Protein AF-A0A6V7Y2R8-F1 (afdb_monomer)

Nearest PDB structures (foldseek):
  1vok-assembly5_A  TM=9.126E-01  e=1.459E-14  Arabidopsis thaliana
  3o7x-assembly2_C  TM=6.151E-01  e=4.916E-03  Homo sapiens
  3c6k-assembly1_B  TM=2.802E-01  e=6.159E-02  Homo sapiens
  6sb2-assembly1_D  TM=3.868E-01  e=1.827E+00  Homo sapiens
  7t3b-assembly1_E  TM=3.519E-01  e=1.371E+00  Homo sapiens

Secondary structure (DSSP, 8-state):
----HHHHHHHHH-HHHHHHHHHHHHHH-EEEESSSSSGGG-PEE---EEEEEETTTSBSSSSTT--BHHHHHHHHH----S-TTSEEEEEE-STT-EEEEEGGGEEEE-PPEEEEEEEEEESSSTT----HHHHHHHHHH-TTEEEETTTEEEEEEEEE-STT-EEEEEE-TTSEEEEEEES-GGGHHHHHHHHHHHHHHHHHHH--------EEEEEEEEEEEEE-SS-B-HHHHHHHHHHTT--EEEETTTEEEEEEEEEETTTTEEEEEEEETTSEEEEEEE-SHHHHHHHHTSHHHHHHTT-B--

Structure (mmCIF, N/CA/C/O backbone):
data_AF-A0A6V7Y2R8-F1
#
_entry.id   AF-A0A6V7Y2R8-F1
#
loop_
_atom_site.group_PDB
_atom_site.id
_atom_site.type_symbol
_atom_site.label_atom_id
_atom_site.label_alt_id
_atom_site.label_comp_id
_atom_site.label_asym_id
_atom_site.label_entity_id
_atom_site.label_seq_id
_atom_site.pdbx_PDB_ins_code
_atom_site.Cartn_x
_atom_site.Cartn_y
_atom_site.Cartn_z
_atom_site.occupancy
_atom_site.B_iso_or_equiv
_atom_site.auth_seq_id
_atom_site.auth_comp_id
_atom_site.auth_asym_id
_atom_site.auth_atom_id
_atom_site.pdbx_PDB_model_num
ATOM 1 N N . GLN A 1 1 ? -0.125 -13.438 12.764 1.00 41.59 1 GLN A N 1
ATOM 2 C CA . GLN A 1 1 ? -1.069 -14.550 12.531 1.00 41.59 1 GLN A CA 1
ATOM 3 C C . GLN A 1 1 ? -0.469 -15.947 12.731 1.00 41.59 1 GLN A C 1
ATOM 5 O O . GLN A 1 1 ? -1.251 -16.868 12.658 1.00 41.59 1 GLN A O 1
ATOM 10 N N . ASN A 1 2 ? 0.810 -16.137 13.099 1.00 50.00 2 ASN A N 1
ATOM 11 C CA . ASN A 1 2 ? 1.344 -17.450 13.515 1.00 50.00 2 ASN A CA 1
ATOM 12 C C . ASN A 1 2 ? 2.331 -17.264 14.682 1.00 50.00 2 ASN A C 1
ATOM 14 O O . ASN A 1 2 ? 3.534 -17.282 14.467 1.00 50.00 2 ASN A O 1
ATOM 18 N N . CYS A 1 3 ? 1.836 -16.968 15.883 1.00 65.88 3 CYS A N 1
ATOM 19 C CA . CYS A 1 3 ? 2.675 -16.895 17.080 1.00 65.88 3 CYS A CA 1
ATOM 20 C C . CYS A 1 3 ? 1.935 -17.615 18.207 1.00 65.88 3 CYS A C 1
ATOM 22 O O . CYS A 1 3 ? 0.800 -17.260 18.528 1.00 65.88 3 CYS A O 1
ATOM 24 N N . SER A 1 4 ? 2.534 -18.677 18.736 1.00 82.69 4 SER A N 1
ATOM 25 C CA . SER A 1 4 ? 1.998 -19.437 19.860 1.00 82.69 4 SER A CA 1
ATOM 26 C C . SER A 1 4 ? 2.052 -18.612 21.149 1.00 82.69 4 SER A C 1
ATOM 28 O O . SER A 1 4 ? 2.834 -17.670 21.279 1.00 82.69 4 SER A O 1
ATOM 30 N N . PHE A 1 5 ? 1.258 -18.992 22.151 1.00 77.19 5 PHE A N 1
ATOM 31 C CA . PHE A 1 5 ? 1.279 -18.320 23.454 1.00 77.19 5 PHE A CA 1
ATOM 32 C C . PHE A 1 5 ? 2.671 -18.358 24.114 1.00 77.19 5 PHE A C 1
ATOM 34 O O . PHE A 1 5 ? 3.090 -17.388 24.740 1.00 77.19 5 PHE A O 1
ATOM 41 N N . LYS A 1 6 ? 3.419 -19.455 23.920 1.00 79.69 6 LYS A N 1
ATOM 42 C CA . LYS A 1 6 ? 4.801 -19.593 24.405 1.00 79.69 6 LYS A CA 1
ATOM 43 C C . LYS A 1 6 ? 5.748 -18.615 23.710 1.00 79.69 6 LYS A C 1
ATOM 45 O O . LYS A 1 6 ? 6.531 -17.955 24.382 1.00 79.69 6 LYS A O 1
ATOM 50 N N . GLU A 1 7 ? 5.657 -18.490 22.389 1.00 83.06 7 GLU A N 1
ATOM 51 C CA . GLU A 1 7 ? 6.476 -17.540 21.624 1.00 83.06 7 GLU A CA 1
ATOM 52 C C . GLU A 1 7 ? 6.152 -16.091 21.997 1.00 83.06 7 GLU A C 1
ATOM 54 O O . GLU A 1 7 ? 7.069 -15.298 22.189 1.00 83.06 7 GLU A O 1
ATOM 59 N N . LEU A 1 8 ? 4.868 -15.758 22.184 1.00 80.75 8 LEU A N 1
ATOM 60 C CA . LEU A 1 8 ? 4.461 -14.445 22.690 1.00 80.75 8 LEU A CA 1
ATOM 61 C C . LEU A 1 8 ? 5.086 -14.164 24.055 1.00 80.75 8 LEU A C 1
ATOM 63 O O . LEU A 1 8 ? 5.634 -13.087 24.270 1.00 80.75 8 LEU A O 1
ATOM 67 N N . HIS A 1 9 ? 5.049 -15.139 24.963 1.00 77.69 9 HIS A N 1
ATOM 68 C CA . HIS A 1 9 ? 5.648 -14.993 26.282 1.00 77.69 9 HIS A CA 1
ATOM 69 C C . HIS A 1 9 ? 7.156 -14.704 26.182 1.00 77.69 9 HIS A C 1
ATOM 71 O O . HIS A 1 9 ? 7.633 -13.748 26.785 1.00 77.69 9 HIS A O 1
ATOM 77 N N . VAL A 1 10 ? 7.898 -15.456 25.360 1.00 83.00 10 VAL A N 1
ATOM 78 C CA . VAL A 1 10 ? 9.336 -15.219 25.128 1.00 83.00 10 VAL A CA 1
ATOM 79 C C . VAL A 1 10 ? 9.593 -13.824 24.546 1.00 83.00 10 VAL A C 1
ATOM 81 O O . VAL A 1 10 ? 10.473 -13.113 25.031 1.00 83.00 10 VAL A O 1
ATOM 84 N N . LEU A 1 11 ? 8.806 -13.404 23.551 1.00 84.12 11 LEU A N 1
ATOM 85 C CA . LEU A 1 11 ? 8.934 -12.083 22.928 1.00 84.12 11 LEU A CA 1
ATOM 86 C C . LEU A 1 11 ? 8.740 -10.947 23.936 1.00 84.12 11 LEU A C 1
ATOM 88 O O . LEU A 1 11 ? 9.469 -9.960 23.890 1.00 84.12 11 LEU A O 1
ATOM 92 N N . PHE A 1 12 ? 7.782 -11.081 24.853 1.00 85.19 12 PHE A N 1
ATOM 93 C CA . PHE A 1 12 ? 7.479 -10.033 25.825 1.00 85.19 12 PHE A CA 1
ATOM 94 C C . PHE A 1 12 ? 8.452 -9.974 27.005 1.00 85.19 12 PHE A C 1
ATOM 96 O O . PHE A 1 12 ? 8.604 -8.904 27.593 1.00 85.19 12 PHE A O 1
ATOM 103 N N . HIS A 1 13 ? 9.143 -11.072 27.324 1.00 85.00 13 HIS A N 1
ATOM 104 C CA . HIS A 1 13 ? 10.230 -11.072 28.313 1.00 85.00 13 HIS A CA 1
ATOM 105 C C . HIS A 1 13 ? 11.507 -10.395 27.799 1.00 85.00 13 HIS A C 1
ATOM 107 O O . HIS A 1 13 ? 12.302 -9.901 28.595 1.00 85.00 13 HIS A O 1
ATOM 113 N N . ASN A 1 14 ? 11.696 -10.303 26.480 1.00 88.12 14 ASN A N 1
ATOM 114 C CA . ASN A 1 14 ? 12.818 -9.578 25.893 1.00 88.12 14 ASN A CA 1
ATOM 115 C C . ASN A 1 14 ? 12.510 -8.067 25.799 1.00 88.12 14 ASN A C 1
ATOM 117 O O . ASN A 1 14 ? 11.581 -7.639 25.110 1.00 88.12 14 ASN A O 1
ATOM 121 N N . LEU A 1 15 ? 13.309 -7.243 26.488 1.00 85.56 15 LEU A N 1
ATOM 122 C CA . LEU A 1 15 ? 13.133 -5.786 26.535 1.00 85.56 15 LEU A CA 1
ATOM 123 C C . LEU A 1 15 ? 13.225 -5.131 25.149 1.00 85.56 15 LEU A C 1
ATOM 125 O O . LEU A 1 15 ? 12.403 -4.270 24.833 1.00 85.56 15 LEU A O 1
ATOM 129 N N . ASP A 1 16 ? 14.190 -5.536 24.328 1.00 87.56 16 ASP A N 1
ATOM 130 C CA . ASP A 1 16 ? 14.429 -4.934 23.016 1.00 87.56 16 ASP A CA 1
ATOM 131 C C . ASP A 1 16 ? 13.339 -5.319 22.019 1.00 87.56 16 ASP A C 1
ATOM 133 O O . ASP A 1 16 ? 12.805 -4.456 21.323 1.00 87.56 16 ASP A O 1
ATOM 137 N N . ALA A 1 17 ? 12.924 -6.589 22.012 1.00 87.06 17 ALA A N 1
ATOM 138 C CA . ALA A 1 17 ? 11.801 -7.043 21.195 1.00 87.06 17 ALA A CA 1
ATOM 139 C C . ALA A 1 17 ? 10.515 -6.283 21.554 1.00 87.06 17 ALA A C 1
ATOM 141 O O . ALA A 1 17 ? 9.778 -5.827 20.681 1.00 87.06 17 ALA A O 1
ATOM 142 N N . ARG A 1 18 ? 10.266 -6.074 22.849 1.00 87.38 18 ARG A N 1
ATOM 143 C CA . ARG A 1 18 ? 9.119 -5.306 23.338 1.00 87.38 18 ARG A CA 1
ATOM 144 C C . ARG A 1 18 ? 9.173 -3.837 22.919 1.00 87.38 18 ARG A C 1
ATOM 146 O O . ARG A 1 18 ? 8.154 -3.307 22.483 1.00 87.38 18 ARG A O 1
ATOM 153 N N . ARG A 1 19 ? 10.343 -3.194 22.983 1.00 86.31 19 ARG A N 1
ATOM 154 C CA . ARG A 1 19 ? 10.539 -1.824 22.475 1.00 86.31 19 ARG A CA 1
ATOM 155 C C . ARG A 1 19 ? 10.252 -1.732 20.980 1.00 86.31 19 ARG A C 1
ATOM 157 O O . ARG A 1 19 ? 9.492 -0.858 20.576 1.00 86.31 19 ARG A O 1
ATOM 164 N N . GLN A 1 20 ? 10.758 -2.675 20.186 1.00 86.62 20 GLN A N 1
ATOM 165 C CA . GLN A 1 20 ? 10.474 -2.744 18.748 1.00 86.62 20 GLN A CA 1
ATOM 166 C C . GLN A 1 20 ? 8.974 -2.919 18.466 1.00 86.62 20 GLN A C 1
ATOM 168 O O . GLN A 1 20 ? 8.431 -2.276 17.567 1.00 86.62 20 GLN A O 1
ATOM 173 N N . ILE A 1 21 ? 8.277 -3.746 19.254 1.00 86.31 21 ILE A N 1
ATOM 174 C CA . ILE A 1 21 ? 6.819 -3.904 19.157 1.00 86.31 21 ILE A CA 1
ATOM 175 C C . ILE A 1 21 ? 6.115 -2.578 19.468 1.00 86.31 21 ILE A C 1
ATOM 177 O O . ILE A 1 21 ? 5.253 -2.159 18.699 1.00 86.31 21 ILE A O 1
ATOM 181 N N . VAL A 1 22 ? 6.480 -1.897 20.558 1.00 86.69 22 VAL A N 1
ATOM 182 C CA . VAL A 1 22 ? 5.881 -0.607 20.942 1.00 86.69 22 VAL A CA 1
ATOM 183 C C . VAL A 1 22 ? 6.129 0.459 19.872 1.00 86.69 22 VAL A C 1
ATOM 185 O O . VAL A 1 22 ? 5.197 1.170 19.498 1.00 86.69 22 VAL A O 1
ATOM 188 N N . GLU A 1 23 ? 7.343 0.555 19.330 1.00 83.44 23 GLU A N 1
ATOM 189 C CA . GLU A 1 23 ? 7.664 1.474 18.232 1.00 83.44 23 GLU A CA 1
ATOM 190 C C . GLU A 1 23 ? 6.831 1.182 16.984 1.00 83.44 23 GLU A C 1
ATOM 192 O O . GLU A 1 23 ? 6.225 2.094 16.413 1.00 83.44 23 GLU A O 1
ATOM 197 N N . HIS A 1 24 ? 6.726 -0.092 16.599 1.00 80.56 24 HIS A N 1
ATOM 198 C CA . HIS A 1 24 ? 5.900 -0.501 15.471 1.00 80.56 24 HIS A CA 1
ATOM 199 C C . HIS A 1 24 ? 4.428 -0.133 15.689 1.00 80.56 24 HIS A C 1
ATOM 201 O O . HIS A 1 24 ? 3.802 0.450 14.800 1.00 80.56 24 HIS A O 1
ATOM 207 N N . LEU A 1 25 ? 3.886 -0.420 16.878 1.00 80.12 25 LEU A N 1
ATOM 208 C CA . LEU A 1 25 ? 2.514 -0.073 17.238 1.00 80.12 25 LEU A CA 1
ATOM 209 C C . LEU A 1 25 ? 2.294 1.441 17.169 1.00 80.12 25 LEU A C 1
ATOM 211 O O . LEU A 1 25 ? 1.335 1.869 16.542 1.00 80.12 25 LEU A O 1
ATOM 215 N N . ARG A 1 26 ? 3.202 2.261 17.711 1.00 78.06 26 ARG A N 1
ATOM 216 C CA . ARG A 1 26 ? 3.099 3.732 17.663 1.00 78.06 26 ARG A CA 1
ATOM 217 C C . ARG A 1 26 ? 3.128 4.299 16.240 1.00 78.06 26 ARG A C 1
ATOM 219 O O . ARG A 1 26 ? 2.419 5.259 15.951 1.00 78.06 26 ARG A O 1
ATOM 226 N N . GLN A 1 27 ? 3.956 3.745 15.356 1.00 68.56 27 GLN A N 1
ATOM 227 C CA . GLN A 1 27 ? 4.167 4.296 14.009 1.00 68.56 27 GLN A CA 1
ATOM 228 C C . GLN A 1 27 ? 3.155 3.793 12.973 1.00 68.56 27 GLN A C 1
ATOM 230 O O . GLN A 1 27 ? 2.833 4.499 12.004 1.00 68.56 27 GLN A O 1
ATOM 235 N N . SER A 1 28 ? 2.700 2.553 13.156 1.00 64.44 28 SER A N 1
ATOM 236 C CA . SER A 1 28 ? 2.025 1.775 12.115 1.00 64.44 28 SER A CA 1
ATOM 237 C C . SER A 1 28 ? 0.640 1.296 12.516 1.00 64.44 28 SER A C 1
ATOM 239 O O . SER A 1 28 ? -0.054 0.734 11.678 1.00 64.44 28 SER A O 1
ATOM 241 N N . VAL A 1 29 ? 0.212 1.481 13.766 1.00 68.94 29 VAL A N 1
ATOM 242 C CA . VAL A 1 29 ? -1.067 0.954 14.241 1.00 68.94 29 VAL A CA 1
ATOM 243 C C . VAL A 1 29 ? -1.803 2.015 15.051 1.00 68.94 29 VAL A C 1
ATOM 245 O O . VAL A 1 29 ? -1.241 2.702 15.891 1.00 68.94 29 VAL A O 1
ATOM 248 N N . GLN A 1 30 ? -3.100 2.152 14.806 1.00 73.62 30 GLN A N 1
ATOM 249 C CA . GLN A 1 30 ? -3.986 2.837 15.741 1.00 73.62 30 GLN A CA 1
ATOM 250 C C . GLN A 1 30 ? -4.692 1.764 16.563 1.00 73.62 30 GLN A C 1
ATOM 252 O O . GLN A 1 30 ? -5.243 0.822 15.995 1.00 73.62 30 GLN A O 1
ATOM 257 N N . LEU A 1 31 ? -4.644 1.870 17.887 1.00 81.19 31 LEU A N 1
ATOM 258 C CA . LEU A 1 31 ? -5.326 0.952 18.796 1.00 81.19 31 LEU A CA 1
ATOM 259 C C . LEU A 1 31 ? -6.551 1.647 19.380 1.00 81.19 31 LEU A C 1
ATOM 261 O O . LEU A 1 31 ? -6.518 2.847 19.641 1.00 81.19 31 LEU A O 1
ATOM 265 N N . ARG A 1 32 ? -7.627 0.896 19.596 1.00 81.88 32 ARG A N 1
ATOM 266 C CA . ARG A 1 32 ? -8.798 1.360 20.346 1.00 81.88 32 ARG A CA 1
ATOM 267 C C . ARG A 1 32 ? -9.211 0.316 21.366 1.00 81.88 32 ARG A C 1
ATOM 269 O O . ARG A 1 32 ? -8.966 -0.878 21.175 1.00 81.88 32 ARG A O 1
ATOM 276 N N . THR A 1 33 ? -9.877 0.752 22.423 1.00 83.69 33 THR A N 1
ATOM 277 C CA . THR A 1 33 ? -10.580 -0.179 23.304 1.00 83.69 33 THR A CA 1
ATOM 278 C C . THR A 1 33 ? -11.780 -0.785 22.572 1.00 83.69 33 THR A C 1
ATOM 280 O O . THR A 1 33 ? -12.421 -0.139 21.745 1.00 83.69 33 THR A O 1
ATOM 283 N N . SER A 1 34 ? -12.050 -2.065 22.824 1.00 74.94 34 SER A N 1
ATOM 284 C CA . SER A 1 34 ? -13.144 -2.827 22.200 1.00 74.94 34 SER A CA 1
ATOM 285 C C . SER A 1 34 ? -14.254 -3.210 23.183 1.00 74.94 34 SER A C 1
ATOM 287 O O . SER A 1 34 ? -15.309 -3.687 22.772 1.00 74.94 34 SER A O 1
ATOM 289 N N . HIS A 1 35 ? -14.034 -2.980 24.479 1.00 77.88 35 HIS A N 1
ATOM 290 C CA . HIS A 1 35 ? -14.935 -3.389 25.556 1.00 77.88 35 HIS A CA 1
ATOM 291 C C . HIS A 1 35 ? -16.031 -2.356 25.874 1.00 77.88 35 HIS A C 1
ATOM 293 O O . HIS A 1 35 ? -16.931 -2.649 26.660 1.00 77.88 35 HIS A O 1
ATOM 299 N N . LEU A 1 36 ? -15.990 -1.158 25.277 1.00 72.31 36 LEU A N 1
ATOM 300 C CA . LEU A 1 36 ? -16.998 -0.118 25.487 1.00 72.31 36 LEU A CA 1
ATOM 301 C C . LEU A 1 36 ? -18.000 -0.093 24.315 1.00 72.31 36 LEU A C 1
ATOM 303 O O . LEU A 1 36 ? -17.656 -0.199 23.140 1.00 72.31 36 LEU A O 1
ATOM 307 N N . LYS A 1 37 ? -19.290 0.040 24.640 1.00 62.22 37 LYS A N 1
ATOM 308 C CA . LYS A 1 37 ? -20.375 0.329 23.682 1.00 62.22 37 LYS A CA 1
ATOM 309 C C . LYS A 1 37 ? -20.900 1.739 23.983 1.00 62.22 37 LYS A C 1
ATOM 311 O O . LYS A 1 37 ? -21.097 2.014 25.173 1.00 62.22 37 LYS A O 1
ATOM 316 N N . PRO A 1 38 ? -21.189 2.632 23.004 1.00 52.97 38 PRO A N 1
ATOM 317 C CA . PRO A 1 38 ? -21.048 2.576 21.530 1.00 52.97 38 PRO A CA 1
ATOM 318 C C . PRO A 1 38 ? -19.651 3.007 21.025 1.00 52.97 38 PRO A C 1
ATOM 320 O O . PRO A 1 38 ? -18.816 3.408 21.825 1.00 52.97 38 PRO A O 1
ATOM 323 N N . ALA A 1 39 ? -19.411 3.011 19.701 1.00 53.19 39 ALA A N 1
ATOM 324 C CA . ALA A 1 39 ? -18.134 3.418 19.080 1.00 53.19 39 ALA A CA 1
ATOM 325 C C . ALA A 1 39 ? -17.611 4.802 19.528 1.00 53.19 39 ALA A C 1
ATOM 327 O O . ALA A 1 39 ? -16.405 5.013 19.549 1.00 53.19 39 ALA A O 1
ATOM 328 N N . CYS A 1 40 ? -18.497 5.712 19.950 1.00 50.16 40 CYS A N 1
ATOM 329 C CA . CYS A 1 40 ? -18.149 7.022 20.516 1.00 50.16 40 CYS A CA 1
ATOM 330 C C . CYS A 1 40 ? -17.485 6.948 21.905 1.00 50.16 40 CYS A C 1
ATOM 332 O O . CYS A 1 40 ? -16.904 7.928 22.353 1.00 50.16 40 CYS A O 1
ATOM 334 N N . ARG A 1 41 ? -17.596 5.809 22.601 1.00 55.03 41 ARG A N 1
ATOM 335 C CA . ARG A 1 41 ? -16.950 5.537 23.896 1.00 55.03 41 ARG A CA 1
ATOM 336 C C . ARG A 1 41 ? -15.673 4.702 23.751 1.00 55.03 41 ARG A C 1
ATOM 338 O O . ARG A 1 41 ? -14.982 4.504 24.742 1.00 55.03 41 ARG A O 1
ATOM 345 N N . ASN A 1 42 ? -15.347 4.246 22.538 1.00 66.38 42 ASN A N 1
ATOM 346 C CA . ASN A 1 42 ? -14.080 3.585 22.229 1.00 66.38 42 ASN A CA 1
ATOM 347 C C . ASN A 1 42 ? -13.036 4.650 21.902 1.00 66.38 42 ASN A C 1
ATOM 349 O O . ASN A 1 42 ? -12.993 5.173 20.789 1.00 66.38 42 ASN A O 1
ATOM 353 N N . PHE A 1 43 ? -12.208 4.986 22.882 1.00 72.81 43 PHE A N 1
ATOM 354 C CA . PHE A 1 43 ? -11.124 5.944 22.702 1.00 72.81 43 PHE A CA 1
ATOM 355 C C . PHE A 1 43 ? -9.922 5.296 22.004 1.00 72.81 43 PHE A C 1
ATOM 357 O O . PHE A 1 43 ? -9.658 4.095 22.145 1.00 72.81 43 PHE A O 1
ATOM 364 N N . LEU A 1 44 ? -9.209 6.112 21.221 1.00 75.44 44 LEU A N 1
ATOM 365 C CA . LEU A 1 44 ? -7.910 5.748 20.667 1.00 75.44 44 LEU A CA 1
ATOM 366 C C . LEU A 1 44 ? -6.902 5.675 21.810 1.00 75.44 44 LEU A C 1
ATOM 368 O O . LEU A 1 44 ? -6.811 6.598 22.611 1.00 75.44 44 LEU A O 1
ATOM 372 N N . VAL A 1 45 ? -6.161 4.575 21.871 1.00 80.19 45 VAL A N 1
ATOM 373 C CA . VAL A 1 45 ? -5.131 4.347 22.881 1.00 80.19 45 VAL A CA 1
ATOM 374 C C . VAL A 1 45 ? -3.777 4.621 22.249 1.00 80.19 45 VAL A C 1
ATOM 376 O O . VAL A 1 45 ? -3.389 3.973 21.270 1.00 80.19 45 VAL A O 1
ATOM 379 N N . HIS A 1 46 ? -3.034 5.559 22.829 1.00 80.38 46 HIS A N 1
ATOM 380 C CA . HIS A 1 46 ? -1.642 5.782 22.466 1.00 80.38 46 HIS A CA 1
ATOM 381 C C . HIS A 1 46 ? -0.768 4.777 23.214 1.00 80.38 46 HIS A C 1
ATOM 383 O O . HIS A 1 46 ? -0.632 4.838 24.433 1.00 80.38 46 HIS A O 1
ATOM 389 N N . CYS A 1 47 ? -0.180 3.827 22.483 1.00 82.62 47 CYS A N 1
ATOM 390 C CA . CYS A 1 47 ? 0.667 2.795 23.076 1.00 82.62 47 CYS A CA 1
ATOM 391 C C . CYS A 1 47 ? 1.925 3.431 23.685 1.00 82.62 47 CYS A C 1
ATOM 393 O O . CYS A 1 47 ? 2.876 3.711 22.954 1.00 82.62 47 CYS A O 1
ATOM 395 N N . HIS A 1 48 ? 1.956 3.674 24.999 1.00 84.31 48 HIS A N 1
ATOM 396 C CA . HIS A 1 48 ? 3.141 4.232 25.645 1.00 84.31 48 HIS A CA 1
ATOM 397 C C . HIS A 1 48 ? 4.125 3.132 26.032 1.00 84.31 48 HIS A C 1
ATOM 399 O O . HIS A 1 48 ? 5.269 3.161 25.599 1.00 84.31 48 HIS A O 1
ATOM 405 N N . ASP A 1 49 ? 3.697 2.144 26.800 1.00 85.38 49 ASP A N 1
ATOM 406 C CA . ASP A 1 49 ? 4.553 1.012 27.148 1.00 85.38 49 ASP A CA 1
ATOM 407 C C . ASP A 1 49 ? 3.733 -0.272 27.160 1.00 85.38 49 ASP A C 1
ATOM 409 O O . ASP A 1 49 ? 2.511 -0.236 27.290 1.00 85.38 49 ASP A O 1
ATOM 413 N N . LEU A 1 50 ? 4.401 -1.404 27.004 1.00 87.25 50 LEU A N 1
ATOM 414 C CA . LEU A 1 50 ? 3.802 -2.720 27.135 1.00 87.25 50 LEU A CA 1
ATOM 415 C C . LEU A 1 50 ? 4.442 -3.388 28.350 1.00 87.25 50 LEU A C 1
ATOM 417 O O . LEU A 1 50 ? 5.655 -3.537 28.376 1.00 87.25 50 LEU A O 1
ATOM 421 N N . THR A 1 51 ? 3.689 -3.790 29.371 1.00 82.19 51 THR A N 1
ATOM 422 C CA . THR A 1 51 ? 4.265 -4.371 30.596 1.00 82.19 51 THR A CA 1
ATOM 423 C C . THR A 1 51 ? 4.543 -5.854 30.448 1.00 82.19 51 THR A C 1
ATOM 425 O O . THR A 1 51 ? 3.674 -6.600 30.027 1.00 82.19 51 THR A O 1
ATOM 428 N N . VAL A 1 52 ? 5.698 -6.335 30.917 1.00 78.00 52 VAL A N 1
ATOM 429 C CA . VAL A 1 52 ? 5.923 -7.793 31.057 1.00 78.00 52 VAL A CA 1
ATOM 430 C C . VAL A 1 52 ? 4.936 -8.417 32.061 1.00 78.00 52 VAL A C 1
ATOM 432 O O . VAL A 1 52 ? 4.645 -9.607 32.009 1.00 78.00 52 VAL A O 1
ATOM 435 N N . GLN A 1 53 ? 4.390 -7.605 32.971 1.00 82.25 53 GLN A N 1
ATOM 436 C CA . GLN A 1 53 ? 3.380 -8.015 33.945 1.00 82.25 53 GLN A CA 1
ATOM 437 C C . GLN A 1 53 ? 1.973 -8.063 33.336 1.00 82.25 53 GLN A C 1
ATOM 439 O O . GLN A 1 53 ? 1.631 -7.272 32.453 1.00 82.25 53 GLN A O 1
ATOM 444 N N . SER A 1 54 ? 1.149 -8.975 33.851 1.00 87.75 54 SER A N 1
ATOM 445 C CA . SER A 1 54 ? -0.156 -9.311 33.290 1.00 87.75 54 SER A CA 1
ATOM 446 C C . SER A 1 54 ? -1.342 -8.810 34.107 1.00 87.75 54 SER A C 1
ATOM 448 O O . SER A 1 54 ? -1.217 -8.504 35.294 1.00 87.75 54 SER A O 1
ATOM 450 N N . ALA A 1 55 ? -2.524 -8.776 33.488 1.00 91.88 55 ALA A N 1
ATOM 451 C CA . ALA A 1 55 ? -3.739 -8.251 34.108 1.00 91.88 55 ALA A CA 1
ATOM 452 C C . ALA A 1 55 ? -4.127 -8.955 35.425 1.00 91.88 55 ALA A C 1
ATOM 454 O O . ALA A 1 55 ? -4.804 -8.357 36.257 1.00 91.88 55 ALA A O 1
ATOM 455 N N . SER A 1 56 ? -3.710 -10.209 35.631 1.00 91.19 56 SER A N 1
ATOM 456 C CA . SER A 1 56 ? -3.970 -10.950 36.878 1.00 91.19 56 SER A CA 1
ATOM 457 C C . SER A 1 56 ? -3.095 -10.521 38.056 1.00 91.19 56 SER A C 1
ATOM 459 O O . SER A 1 56 ? -3.416 -10.879 39.180 1.00 91.19 56 SER A O 1
ATOM 461 N N . ILE A 1 57 ? -1.993 -9.814 37.808 1.00 89.69 57 ILE A N 1
ATOM 462 C CA . ILE A 1 57 ? -0.983 -9.480 38.825 1.00 89.69 57 ILE A CA 1
ATOM 463 C C . ILE A 1 57 ? -0.900 -7.965 39.016 1.00 89.69 57 ILE A C 1
ATOM 465 O O . ILE A 1 57 ? -0.736 -7.487 40.133 1.00 89.69 57 ILE A O 1
ATOM 469 N N . VAL A 1 58 ? -1.037 -7.201 37.931 1.00 89.69 58 VAL A N 1
ATOM 470 C CA . VAL A 1 58 ? -0.945 -5.741 37.974 1.00 89.69 58 VAL A CA 1
ATOM 471 C C . VAL A 1 58 ? -2.121 -5.173 38.781 1.00 89.69 58 VAL A C 1
ATOM 473 O O . VAL A 1 58 ? -3.272 -5.470 38.444 1.00 89.69 58 VAL A O 1
ATOM 476 N N . PRO A 1 59 ? -1.877 -4.351 39.818 1.00 89.69 59 PRO A N 1
ATOM 477 C CA . PRO A 1 59 ? -2.938 -3.672 40.552 1.00 89.69 59 PRO A CA 1
ATOM 478 C C . PRO A 1 59 ? -3.587 -2.587 39.680 1.00 89.69 59 PRO A C 1
ATOM 480 O O . PRO A 1 59 ? -2.902 -1.800 39.030 1.00 89.69 59 PRO A O 1
ATOM 483 N N . ALA A 1 60 ? -4.919 -2.539 39.669 1.00 87.19 60 ALA A N 1
ATOM 484 C CA . ALA A 1 60 ? -5.699 -1.564 38.907 1.00 87.19 60 ALA A CA 1
ATOM 485 C C . ALA A 1 60 ? -5.710 -0.171 39.552 1.00 87.19 60 ALA A C 1
ATOM 487 O O . ALA A 1 60 ? -5.880 0.827 38.858 1.00 87.19 60 ALA A O 1
ATOM 488 N N . MET A 1 61 ? -5.573 -0.105 40.878 1.00 81.88 61 MET A N 1
ATOM 489 C CA . MET A 1 61 ? -5.600 1.127 41.667 1.00 81.88 61 MET A CA 1
ATOM 490 C C . MET A 1 61 ? -4.533 1.051 42.761 1.00 81.88 61 MET A C 1
ATOM 492 O O . MET A 1 61 ? -4.282 -0.020 43.314 1.00 81.88 61 MET A O 1
ATOM 496 N N . SER A 1 62 ? -3.917 2.184 43.094 1.00 71.56 62 SER A N 1
ATOM 497 C CA . SER A 1 62 ? -3.043 2.300 44.263 1.00 71.56 62 SER A CA 1
ATOM 498 C C . SER A 1 62 ? -3.889 2.268 45.540 1.00 71.56 62 SER A C 1
ATOM 500 O O . SER A 1 62 ? -4.718 3.154 45.738 1.00 71.56 62 SER A O 1
ATOM 502 N N . GLY A 1 63 ? -3.704 1.262 46.397 1.00 66.69 63 GLY A N 1
ATOM 503 C CA . GLY A 1 63 ? -4.427 1.152 47.667 1.00 66.69 63 GLY A CA 1
ATOM 504 C C . GLY A 1 63 ? -4.498 -0.275 48.218 1.00 66.69 63 GLY A C 1
ATOM 505 O O . GLY A 1 63 ? -4.025 -1.222 47.595 1.00 66.69 63 GLY A O 1
ATOM 506 N N . TYR A 1 64 ? -5.115 -0.419 49.394 1.00 57.22 64 TYR A N 1
ATOM 507 C CA . TYR A 1 64 ? -5.112 -1.656 50.191 1.00 57.22 64 TYR A CA 1
ATOM 508 C C . TYR A 1 64 ? -6.001 -2.779 49.627 1.00 57.22 64 TYR A C 1
ATOM 510 O O . TYR A 1 64 ? -5.809 -3.945 49.946 1.00 57.22 64 TYR A O 1
ATOM 518 N N . LEU A 1 65 ? -6.969 -2.447 48.764 1.00 69.06 65 LEU A N 1
ATOM 519 C CA . LEU A 1 65 ? -7.940 -3.418 48.242 1.00 69.06 65 LEU A CA 1
ATOM 520 C C . LEU A 1 65 ? -7.337 -4.431 47.253 1.00 69.06 65 LEU A C 1
ATOM 522 O O . LEU A 1 65 ? -8.009 -5.399 46.909 1.00 69.06 65 LEU A O 1
ATOM 526 N N . GLY A 1 66 ? -6.107 -4.216 46.766 1.00 77.06 66 GLY A N 1
ATOM 527 C CA . GLY A 1 66 ? -5.381 -5.196 45.945 1.00 77.06 66 GLY A CA 1
ATOM 528 C C . GLY A 1 66 ? -6.088 -5.609 44.645 1.00 77.06 66 GLY A C 1
ATOM 529 O O . GLY A 1 66 ? -5.760 -6.646 44.072 1.00 77.06 66 GLY A O 1
ATOM 530 N N . ILE A 1 67 ? -7.072 -4.832 44.175 1.00 88.88 67 ILE A N 1
ATOM 531 C CA . ILE A 1 67 ? -7.861 -5.174 42.987 1.00 88.88 67 ILE A CA 1
ATOM 532 C C . ILE A 1 67 ? -6.933 -5.173 41.777 1.00 88.88 67 ILE A C 1
ATOM 534 O O . ILE A 1 67 ? -6.372 -4.141 41.410 1.00 88.88 67 ILE A O 1
ATOM 538 N N . THR A 1 68 ? -6.792 -6.330 41.140 1.00 93.62 68 THR A N 1
ATOM 539 C CA . THR A 1 68 ? -5.987 -6.490 39.927 1.00 93.62 68 THR A CA 1
ATOM 540 C C . THR A 1 68 ? -6.709 -5.894 38.723 1.00 93.62 68 THR A C 1
ATOM 542 O O . THR A 1 68 ? -7.933 -5.737 38.733 1.00 93.62 68 THR A O 1
ATOM 545 N N . VAL A 1 69 ? -5.982 -5.587 37.647 1.00 93.19 69 VAL A N 1
ATOM 546 C CA . VAL A 1 69 ? -6.575 -5.115 36.383 1.00 93.19 69 VAL A CA 1
ATOM 547 C C . VAL A 1 69 ? -7.658 -6.089 35.909 1.00 93.19 69 VAL A C 1
ATOM 549 O O . VAL A 1 69 ? -8.760 -5.664 35.573 1.00 93.19 69 VAL A O 1
ATOM 552 N N . ARG A 1 70 ? -7.420 -7.404 35.980 1.00 93.56 70 ARG A N 1
ATOM 553 C CA . ARG A 1 70 ? -8.432 -8.428 35.677 1.00 93.56 70 ARG A CA 1
ATOM 554 C C . ARG A 1 70 ? -9.682 -8.258 36.539 1.00 93.56 70 ARG A C 1
ATOM 556 O O . ARG A 1 70 ? -10.788 -8.281 36.002 1.00 93.56 70 ARG A O 1
ATOM 563 N N . GLY A 1 71 ? -9.508 -8.102 37.852 1.00 92.75 71 GLY A N 1
ATOM 564 C CA . GLY A 1 71 ? -10.612 -7.903 38.791 1.00 92.75 71 GLY A CA 1
ATOM 565 C C . GLY A 1 71 ? -11.423 -6.650 38.464 1.00 92.75 71 GLY A C 1
ATOM 566 O O . GLY A 1 71 ? -12.647 -6.709 38.397 1.00 92.75 71 GLY A O 1
ATOM 567 N N . TYR A 1 72 ? -10.748 -5.543 38.155 1.00 92.50 72 TYR A N 1
ATOM 568 C CA . TYR A 1 72 ? -11.392 -4.297 37.745 1.00 92.50 72 TYR A CA 1
ATOM 569 C C . TYR A 1 72 ? -12.240 -4.465 36.476 1.00 92.50 72 TYR A C 1
ATOM 571 O O . TYR A 1 72 ? -13.401 -4.061 36.462 1.00 92.50 72 TYR A O 1
ATOM 579 N N . TYR A 1 73 ? -11.706 -5.100 35.426 1.00 91.94 73 TYR A N 1
ATOM 580 C CA . TYR A 1 73 ? -12.461 -5.340 34.189 1.00 91.94 73 TYR A CA 1
ATOM 581 C C . TYR A 1 73 ? -13.650 -6.286 34.401 1.00 91.94 73 TYR A C 1
ATOM 583 O O . TYR A 1 73 ? -14.709 -6.086 33.802 1.00 91.94 73 TYR A O 1
ATOM 591 N N . TYR A 1 74 ? -13.514 -7.271 35.288 1.00 91.38 74 TYR A 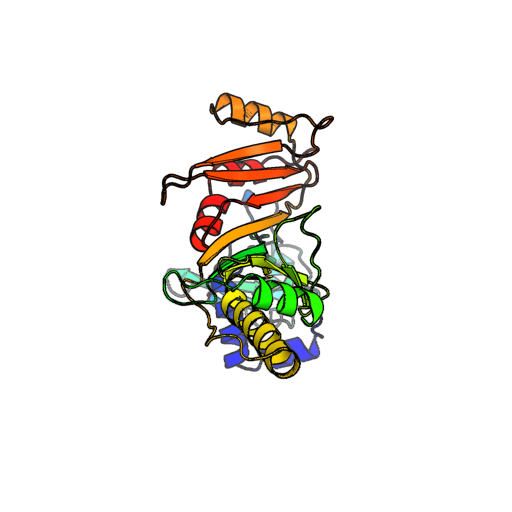N 1
ATOM 592 C CA . TYR A 1 74 ? -14.624 -8.140 35.656 1.00 91.38 74 TYR A CA 1
ATOM 593 C C . TYR A 1 74 ? -15.723 -7.370 36.394 1.00 91.38 74 TYR A C 1
ATOM 595 O O . TYR A 1 74 ? -16.868 -7.384 35.960 1.00 91.38 74 TYR A O 1
ATOM 603 N N . VAL A 1 75 ? -15.382 -6.643 37.459 1.00 89.19 75 VAL A N 1
ATOM 604 C CA . VAL A 1 75 ? -16.366 -5.943 38.301 1.00 89.19 75 VAL A CA 1
ATOM 605 C C . VAL A 1 75 ? -17.018 -4.777 37.559 1.00 89.19 75 VAL A C 1
ATOM 607 O O . VAL A 1 75 ? -18.236 -4.634 37.579 1.00 89.19 75 VAL A O 1
ATOM 610 N N . LYS A 1 76 ? -16.224 -3.939 36.886 1.00 87.19 76 LYS A N 1
ATOM 611 C CA . LYS A 1 76 ? -16.723 -2.703 36.270 1.00 87.19 76 LYS A CA 1
ATOM 612 C C . LYS A 1 76 ? -17.356 -2.921 34.900 1.00 87.19 76 LYS A C 1
ATOM 614 O O . LYS A 1 76 ? -18.285 -2.205 34.535 1.00 87.19 76 LYS A O 1
ATOM 619 N N . HIS A 1 77 ? -16.831 -3.864 34.120 1.00 85.31 77 HIS A N 1
ATOM 620 C CA . HIS A 1 77 ? -17.227 -4.056 32.722 1.00 85.31 77 HIS A CA 1
ATOM 621 C C . HIS A 1 77 ? -17.878 -5.417 32.455 1.00 85.31 77 HIS A C 1
ATOM 623 O O . HIS A 1 77 ? -18.236 -5.691 31.311 1.00 85.31 77 HIS A O 1
ATOM 629 N N . ASN A 1 78 ? -18.044 -6.263 33.481 1.00 87.25 78 ASN A N 1
ATOM 630 C CA . ASN A 1 78 ? -18.520 -7.643 33.350 1.00 87.25 78 ASN A CA 1
ATOM 631 C C . ASN A 1 78 ? -17.720 -8.445 32.304 1.00 87.25 78 ASN A C 1
ATOM 633 O O . ASN A 1 78 ? -18.266 -9.263 31.563 1.00 87.25 78 ASN A O 1
ATOM 637 N N . PHE A 1 79 ? -16.413 -8.171 32.203 1.00 87.00 79 PHE A N 1
ATOM 638 C CA . PHE A 1 79 ? -15.547 -8.760 31.187 1.00 87.00 79 PHE A CA 1
ATOM 639 C C . PHE A 1 79 ? -14.637 -9.831 31.796 1.00 87.00 79 PHE A C 1
ATOM 641 O O . PHE A 1 79 ? -13.764 -9.539 32.616 1.00 87.00 79 PHE A O 1
ATOM 648 N N . LYS A 1 80 ? -14.824 -11.089 31.382 1.00 91.12 80 LYS A N 1
ATOM 649 C CA . LYS A 1 80 ? -13.944 -12.205 31.754 1.00 91.12 80 LYS A CA 1
ATOM 650 C C . LYS A 1 80 ? -12.817 -12.335 30.728 1.00 91.12 80 LYS A C 1
ATOM 652 O O . LYS A 1 80 ? -13.031 -12.846 29.635 1.00 91.12 80 LYS A O 1
ATOM 657 N N . LEU A 1 81 ? -11.621 -11.890 31.108 1.00 90.12 81 LEU A N 1
ATOM 658 C CA . LEU A 1 81 ? -10.402 -12.061 30.312 1.00 90.12 81 LEU A CA 1
ATOM 659 C C . LEU A 1 81 ? -10.071 -13.556 30.134 1.00 90.12 81 LEU A C 1
ATOM 661 O O . LEU A 1 81 ? -9.979 -14.295 31.119 1.00 90.12 81 LEU A O 1
ATOM 665 N N . CYS A 1 82 ? -9.883 -13.974 28.885 1.00 89.88 82 CYS A N 1
ATOM 666 C CA . CYS A 1 82 ? -9.498 -15.315 28.445 1.00 89.88 82 CYS A CA 1
ATOM 667 C C . CYS A 1 82 ? -7.987 -15.565 28.580 1.00 89.88 82 CYS A C 1
ATOM 669 O O . CYS A 1 82 ? -7.561 -16.685 28.856 1.00 89.88 82 CYS A O 1
ATOM 671 N N . HIS A 1 83 ? -7.167 -14.526 28.424 1.00 88.00 83 HIS A N 1
ATOM 672 C CA . HIS A 1 83 ? -5.702 -14.566 28.469 1.00 88.00 83 HIS A CA 1
ATOM 673 C C . HIS A 1 83 ? -5.118 -13.516 29.432 1.00 88.00 83 HIS A C 1
ATOM 675 O O . HIS A 1 83 ? -4.211 -12.759 29.074 1.00 88.00 83 HIS A O 1
ATOM 681 N N . PRO A 1 84 ? -5.561 -13.487 30.699 1.00 88.88 84 PRO A N 1
ATOM 682 C CA . PRO A 1 84 ? -5.233 -12.423 31.648 1.00 88.88 84 PRO A CA 1
ATOM 683 C C . PRO A 1 84 ? -3.773 -12.446 32.120 1.00 88.88 84 PRO A C 1
ATOM 685 O O . PRO A 1 84 ? -3.399 -11.668 32.997 1.00 88.88 84 PRO A O 1
ATOM 688 N N . TYR A 1 85 ? -2.979 -13.371 31.582 1.00 87.31 85 TYR A N 1
ATOM 689 C CA . TYR A 1 85 ? -1.540 -13.518 31.773 1.00 87.31 85 TYR A CA 1
ATOM 690 C C . TYR A 1 85 ? -0.732 -12.805 30.678 1.00 87.31 85 TYR A C 1
ATOM 692 O O . TYR A 1 85 ? 0.488 -12.725 30.777 1.00 87.31 85 TYR A O 1
ATOM 700 N N . LEU A 1 86 ? -1.393 -12.280 29.643 1.00 87.75 86 LEU A N 1
ATOM 701 C CA . LEU A 1 86 ? -0.740 -11.449 28.642 1.00 87.75 86 LEU A CA 1
ATOM 702 C C . LEU A 1 86 ? -0.387 -10.066 29.214 1.00 87.75 86 LEU A C 1
ATOM 704 O O . LEU A 1 86 ? -1.087 -9.571 30.106 1.00 87.75 86 LEU A O 1
ATOM 708 N N . PRO A 1 87 ? 0.667 -9.430 28.676 1.00 89.75 87 PRO A N 1
ATOM 709 C CA . PRO A 1 87 ? 0.992 -8.031 28.912 1.00 89.75 87 PRO A CA 1
ATOM 710 C C . PRO A 1 87 ? -0.183 -7.065 28.826 1.00 89.75 87 PRO A C 1
ATOM 712 O O . PRO A 1 87 ? -1.127 -7.269 28.059 1.00 89.75 87 PRO A O 1
ATOM 715 N N . CYS A 1 88 ? -0.076 -5.962 29.561 1.00 90.31 88 CYS A N 1
ATOM 716 C CA . CYS A 1 88 ? -0.969 -4.817 29.424 1.00 90.31 88 CYS A CA 1
ATOM 717 C C . CYS A 1 88 ? -0.265 -3.686 28.672 1.00 90.31 88 CYS A C 1
ATOM 719 O O . CYS A 1 88 ? 0.935 -3.478 28.838 1.00 90.31 88 CYS A O 1
ATOM 721 N N . ILE A 1 89 ? -1.016 -2.918 27.885 1.00 90.62 89 ILE A N 1
ATOM 722 C CA . ILE A 1 89 ? -0.552 -1.620 27.384 1.00 90.62 89 ILE A CA 1
ATOM 723 C C . ILE A 1 89 ? -0.804 -0.566 28.459 1.00 90.62 89 ILE A C 1
ATOM 725 O O . ILE A 1 89 ? -1.879 -0.543 29.058 1.00 90.62 89 ILE A O 1
ATOM 729 N N . ILE A 1 90 ? 0.175 0.309 28.671 1.00 89.25 90 ILE A N 1
ATOM 730 C CA . ILE A 1 90 ? 0.065 1.480 29.533 1.00 89.25 90 ILE A CA 1
ATOM 731 C C . ILE A 1 90 ? -0.168 2.723 28.686 1.00 89.25 90 ILE A C 1
ATOM 733 O O . ILE A 1 90 ? 0.509 2.956 27.681 1.00 89.25 90 ILE A O 1
ATOM 737 N N . GLU A 1 91 ? -1.075 3.553 29.176 1.00 87.38 91 GLU A N 1
ATOM 738 C CA . GLU A 1 91 ? -1.215 4.953 28.805 1.00 87.38 91 GLU A CA 1
ATOM 739 C C . GLU A 1 91 ? -0.977 5.823 30.044 1.00 87.38 91 GLU A C 1
ATOM 741 O O . GLU A 1 91 ? -1.551 5.578 31.109 1.00 87.38 91 GLU A O 1
ATOM 746 N N . PHE A 1 92 ? -0.106 6.822 29.917 1.00 86.25 92 PHE A N 1
ATOM 747 C CA . PHE A 1 92 ? 0.191 7.767 30.992 1.00 86.25 92 PHE A CA 1
ATOM 748 C C . PHE A 1 92 ? -0.729 8.981 30.857 1.00 86.25 92 PHE A C 1
ATOM 750 O O . PHE A 1 92 ? -0.801 9.589 29.791 1.00 86.25 92 PHE A O 1
ATOM 757 N N . GLY A 1 93 ? -1.444 9.306 31.934 1.00 79.56 93 GLY A N 1
ATOM 758 C CA . GLY A 1 93 ? -2.241 10.528 32.045 1.00 79.56 93 GLY A CA 1
ATOM 759 C C . GLY A 1 93 ? -1.453 11.666 32.699 1.00 79.56 93 GLY A C 1
ATOM 760 O O . GLY A 1 93 ? -0.254 11.550 32.940 1.00 79.56 93 GLY A O 1
ATOM 761 N N . GLY A 1 94 ? -2.136 12.766 33.025 1.00 78.19 94 GLY A N 1
ATOM 762 C CA . GLY A 1 94 ? -1.540 13.855 33.806 1.00 78.19 94 GLY A CA 1
ATOM 763 C C . GLY A 1 94 ? -1.116 13.406 35.214 1.00 78.19 94 GLY A C 1
ATOM 764 O O . GLY A 1 94 ? -1.788 12.588 35.848 1.00 78.19 94 GLY A O 1
ATOM 765 N N . GLY A 1 95 ? -0.001 13.949 35.714 1.00 81.81 95 GLY A N 1
ATOM 766 C CA . GLY A 1 95 ? 0.564 13.589 37.020 1.00 81.81 95 GLY A CA 1
ATOM 767 C C . GLY A 1 95 ? 1.161 12.174 37.042 1.00 81.81 95 GLY A C 1
ATOM 768 O O . GLY A 1 95 ? 1.937 11.811 36.164 1.00 81.81 95 GLY A O 1
ATOM 769 N N . HIS A 1 96 ? 0.805 11.365 38.047 1.00 80.50 96 HIS A N 1
ATOM 770 C CA . HIS A 1 96 ? 1.256 9.966 38.195 1.00 80.50 96 HIS A CA 1
ATOM 771 C C . HIS A 1 96 ? 0.229 8.923 37.713 1.00 80.50 96 HIS A C 1
ATOM 773 O O . HIS A 1 96 ? 0.375 7.724 37.982 1.00 80.50 96 HIS A O 1
ATOM 779 N N . HIS A 1 97 ? -0.824 9.363 37.019 1.00 83.50 97 HIS A N 1
ATOM 780 C CA . HIS A 1 97 ? -1.910 8.496 36.580 1.00 83.50 97 HIS A CA 1
ATOM 781 C C . HIS A 1 97 ? -1.469 7.552 35.452 1.00 83.50 97 HIS A C 1
ATOM 783 O O . HIS A 1 97 ? -0.884 7.977 34.454 1.00 83.50 97 HIS A O 1
ATOM 789 N N . ARG A 1 98 ? -1.787 6.262 35.595 1.00 87.69 98 ARG A N 1
ATOM 790 C CA . ARG A 1 98 ? -1.505 5.210 34.611 1.00 87.69 98 ARG A CA 1
ATOM 791 C C . ARG A 1 98 ? -2.762 4.389 34.372 1.00 87.69 98 ARG A C 1
ATOM 793 O O . ARG A 1 98 ? -3.348 3.879 35.323 1.00 87.69 98 ARG A O 1
ATOM 800 N N . SER A 1 99 ? -3.124 4.220 33.109 1.00 88.56 99 SER A N 1
ATOM 801 C CA . SER A 1 99 ? -4.218 3.348 32.686 1.00 88.56 99 SER A CA 1
ATOM 802 C C . SER A 1 99 ? -3.641 2.073 32.087 1.00 88.56 99 SER A C 1
ATOM 804 O O . SER A 1 99 ? -2.737 2.141 31.255 1.00 88.56 99 SER A O 1
ATOM 806 N N . PHE A 1 100 ? -4.172 0.917 32.488 1.00 91.25 100 PHE A N 1
ATOM 807 C CA . PHE A 1 100 ? -3.749 -0.389 31.982 1.00 91.25 100 PHE A CA 1
ATOM 808 C C . PHE A 1 100 ? -4.840 -1.008 31.107 1.00 91.25 100 PHE A C 1
ATOM 810 O O . PHE A 1 100 ? -5.990 -1.173 31.528 1.00 91.25 100 PHE A O 1
ATOM 817 N N . TYR A 1 101 ? -4.456 -1.406 29.899 1.00 91.56 101 TYR A N 1
ATOM 818 C CA . TYR A 1 101 ? -5.338 -2.045 28.932 1.00 91.56 101 TYR A CA 1
ATOM 819 C C . TYR A 1 101 ? -4.832 -3.458 28.625 1.00 91.56 101 TYR A C 1
ATOM 821 O O . TYR A 1 101 ? -3.805 -3.600 27.953 1.00 91.56 101 TYR A O 1
ATOM 829 N N . PRO A 1 102 ? -5.521 -4.512 29.104 1.00 92.12 102 PRO A N 1
ATOM 830 C CA . PRO A 1 102 ? -5.248 -5.880 28.675 1.00 92.12 102 PRO A CA 1
ATOM 831 C C . PRO A 1 102 ? -5.277 -5.987 27.146 1.00 92.12 102 PRO A C 1
ATOM 833 O O . PRO A 1 102 ? -6.163 -5.427 26.500 1.00 92.12 102 PRO A O 1
ATOM 836 N N . LEU A 1 103 ? -4.343 -6.729 26.546 1.00 87.75 103 LEU A N 1
ATOM 837 C CA . LEU A 1 103 ? -4.291 -6.858 25.082 1.00 87.75 103 LEU A CA 1
ATOM 838 C C . LEU A 1 103 ? -5.601 -7.385 24.472 1.00 87.75 103 LEU A C 1
ATOM 840 O O . LEU A 1 103 ? -5.974 -6.973 23.381 1.00 87.75 103 LEU A O 1
ATOM 844 N N . GLU A 1 104 ? -6.335 -8.232 25.193 1.00 86.81 104 GLU A N 1
ATOM 845 C CA . GLU A 1 104 ? -7.626 -8.784 24.758 1.00 86.81 104 GLU A CA 1
ATOM 846 C C . GLU A 1 104 ? -8.740 -7.747 24.611 1.00 86.81 104 GLU A C 1
ATOM 848 O O . GLU A 1 104 ? -9.695 -7.971 23.873 1.00 86.81 104 GLU A O 1
ATOM 853 N N . VAL A 1 105 ? -8.646 -6.624 25.329 1.00 87.12 105 VAL A N 1
ATOM 854 C CA . VAL A 1 105 ? -9.649 -5.554 25.252 1.00 87.12 105 VAL A CA 1
ATOM 855 C C . VAL A 1 105 ? -9.262 -4.474 24.251 1.00 87.12 105 VAL A C 1
ATOM 857 O O . VAL A 1 105 ? -10.000 -3.499 24.093 1.00 87.12 105 VAL A O 1
ATOM 860 N N . LEU A 1 106 ? -8.131 -4.634 23.568 1.00 86.31 106 LEU A N 1
ATOM 861 C CA . LEU A 1 106 ? -7.654 -3.734 22.533 1.00 86.31 106 LEU A CA 1
ATOM 862 C C . LEU A 1 106 ? -7.912 -4.344 21.161 1.00 86.31 106 LEU A C 1
ATOM 864 O O . LEU A 1 106 ? -7.728 -5.538 20.940 1.00 86.31 106 LEU A O 1
ATOM 868 N N . CYS A 1 107 ? -8.305 -3.509 20.210 1.00 76.75 107 CYS A N 1
ATOM 869 C CA . CYS A 1 107 ? -8.351 -3.901 18.814 1.00 76.75 107 CYS A CA 1
ATOM 870 C C . CYS A 1 107 ? -7.612 -2.891 17.945 1.00 76.75 107 CYS A C 1
ATOM 872 O O . CYS A 1 107 ? -7.565 -1.689 18.223 1.00 76.75 107 CYS A O 1
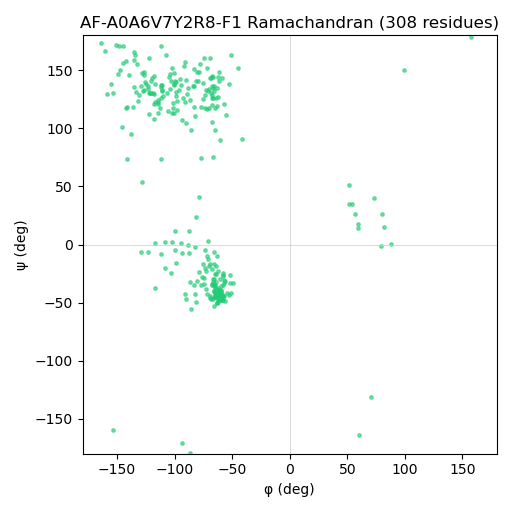ATOM 874 N N . GLN A 1 108 ? -7.015 -3.403 16.873 1.00 72.00 108 GLN A N 1
ATOM 875 C CA . GLN A 1 108 ? -6.445 -2.568 15.836 1.00 72.00 108 GLN A CA 1
ATOM 876 C C . GLN A 1 108 ? -7.577 -1.837 15.113 1.00 72.00 108 GLN A C 1
ATOM 878 O O . GLN A 1 108 ? -8.509 -2.443 14.588 1.0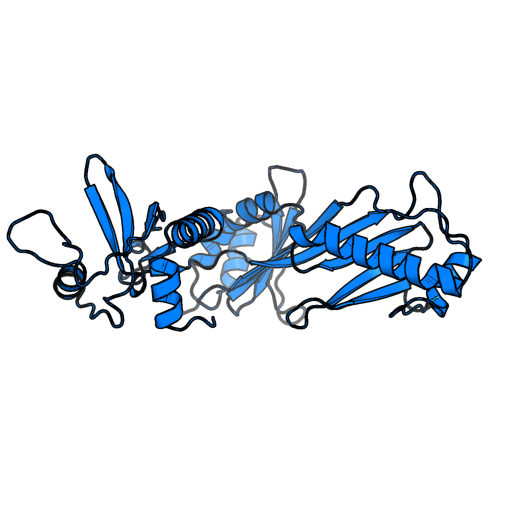0 72.00 108 GLN A O 1
ATOM 883 N N . VAL A 1 109 ? -7.468 -0.517 15.045 1.00 68.19 109 VAL A N 1
ATOM 884 C CA . VAL A 1 109 ? -8.198 0.284 14.075 1.00 68.19 109 VAL A CA 1
ATOM 885 C C . VAL A 1 109 ? -7.617 -0.070 12.715 1.00 68.19 109 VAL A C 1
ATOM 887 O O . VAL A 1 109 ? -6.415 0.090 12.484 1.00 68.19 109 VAL A O 1
ATOM 890 N N . ASN A 1 110 ? -8.458 -0.584 11.818 1.00 61.00 110 ASN A N 1
ATOM 891 C CA . ASN A 1 110 ? -8.039 -0.849 10.451 1.00 61.00 110 ASN A CA 1
ATOM 892 C C . ASN A 1 110 ? -7.484 0.457 9.857 1.00 61.00 110 ASN A C 1
ATOM 894 O O . ASN A 1 110 ? -8.207 1.428 9.639 1.00 61.00 110 ASN A O 1
ATOM 898 N N . ILE A 1 111 ? -6.179 0.488 9.624 1.00 69.81 111 ILE A N 1
ATOM 899 C CA . ILE A 1 111 ? -5.526 1.549 8.868 1.00 69.81 111 ILE A CA 1
ATOM 900 C C . ILE A 1 111 ? -5.491 1.155 7.392 1.00 69.81 111 ILE A C 1
ATOM 902 O O . ILE A 1 111 ? -5.581 -0.026 7.046 1.00 69.81 111 ILE A O 1
ATOM 906 N N . MET A 1 112 ? -5.378 2.142 6.508 1.00 82.12 112 MET A N 1
ATOM 907 C CA . MET A 1 112 ? -5.132 1.895 5.089 1.00 82.12 112 MET A CA 1
ATOM 908 C C . MET A 1 112 ? -3.843 1.074 4.926 1.00 82.12 112 MET A C 1
ATOM 910 O O . MET A 1 112 ? -2.774 1.498 5.359 1.00 82.12 112 MET A O 1
ATOM 914 N N . GLN A 1 113 ? -3.946 -0.101 4.308 1.00 85.25 113 GLN A N 1
ATOM 915 C CA . GLN A 1 113 ? -2.811 -0.978 4.030 1.00 85.25 113 GLN A CA 1
ATOM 916 C C . GLN A 1 113 ? -2.287 -0.733 2.618 1.00 85.25 113 GLN A C 1
ATOM 918 O O . GLN A 1 113 ? -3.065 -0.559 1.681 1.00 85.25 113 GLN A O 1
ATOM 923 N N . ILE A 1 114 ? -0.969 -0.787 2.432 1.00 89.00 114 ILE A N 1
ATOM 924 C CA . ILE A 1 114 ? -0.380 -0.740 1.092 1.00 89.00 114 ILE A CA 1
ATOM 925 C C . ILE A 1 114 ? -0.633 -2.084 0.408 1.00 89.00 114 ILE A C 1
ATOM 927 O O . ILE A 1 114 ? -0.174 -3.133 0.858 1.00 89.00 114 ILE A O 1
ATOM 931 N N . HIS A 1 115 ? -1.374 -2.054 -0.695 1.00 90.81 115 HIS A N 1
ATOM 932 C CA . HIS A 1 115 ? -1.616 -3.239 -1.507 1.00 90.81 115 HIS A CA 1
ATOM 933 C C . HIS A 1 115 ? -0.436 -3.503 -2.448 1.00 90.81 115 HIS A C 1
ATOM 935 O O . HIS A 1 115 ? 0.064 -4.628 -2.531 1.00 90.81 115 HIS A O 1
ATOM 941 N N . ASN A 1 116 ? -0.009 -2.457 -3.160 1.00 93.00 116 ASN A N 1
ATOM 942 C CA . ASN A 1 116 ? 1.179 -2.434 -4.003 1.00 93.00 116 ASN A CA 1
ATOM 943 C C . ASN A 1 116 ? 1.579 -0.989 -4.350 1.00 93.00 116 ASN A C 1
ATOM 945 O O . ASN A 1 116 ? 0.850 -0.036 -4.065 1.00 93.00 116 ASN A O 1
ATOM 949 N N . CYS A 1 117 ? 2.726 -0.830 -5.003 1.00 95.56 117 CYS A N 1
ATOM 950 C CA . CYS A 1 117 ? 3.154 0.413 -5.620 1.00 95.56 117 CYS A CA 1
ATOM 951 C C . CYS A 1 117 ? 3.714 0.193 -7.036 1.00 95.56 117 CYS A C 1
ATOM 953 O O . CYS A 1 117 ? 4.014 -0.928 -7.469 1.00 95.56 117 CYS A O 1
ATOM 955 N N . THR A 1 118 ? 3.792 1.297 -7.777 1.00 97.75 118 THR A N 1
ATOM 956 C CA . THR A 1 118 ? 4.403 1.399 -9.102 1.00 97.75 118 THR A CA 1
ATOM 957 C C . THR A 1 118 ? 5.660 2.245 -9.005 1.00 97.75 118 THR A C 1
ATOM 959 O O . THR A 1 118 ? 5.623 3.385 -8.532 1.00 97.75 118 THR A O 1
ATOM 962 N N . VAL A 1 119 ? 6.769 1.695 -9.480 1.00 97.94 119 VAL A N 1
ATOM 963 C CA . VAL A 1 119 ? 8.098 2.304 -9.405 1.00 97.94 119 VAL A CA 1
ATOM 964 C C . VAL A 1 119 ? 8.631 2.481 -10.815 1.00 97.94 119 VAL A C 1
ATOM 966 O O . VAL A 1 119 ? 8.447 1.616 -11.666 1.00 97.94 119 VAL A O 1
ATOM 969 N N . VAL A 1 120 ? 9.294 3.598 -11.077 1.00 98.19 120 VAL A N 1
ATOM 970 C CA . VAL A 1 120 ? 9.916 3.888 -12.367 1.00 98.19 120 VAL A CA 1
ATOM 971 C C . VAL A 1 120 ? 11.385 4.202 -12.147 1.00 98.19 120 VAL A C 1
ATOM 973 O O . VAL A 1 120 ? 11.717 4.919 -11.212 1.00 98.19 120 VAL A O 1
ATOM 976 N N . PHE A 1 121 ? 12.256 3.685 -13.007 1.00 97.88 121 PHE A N 1
ATOM 977 C CA . PHE A 1 121 ? 13.670 4.061 -13.048 1.00 97.88 121 PHE A CA 1
ATOM 978 C C . PHE A 1 121 ? 14.212 3.968 -14.481 1.00 97.88 121 PHE A C 1
ATOM 980 O O . PHE A 1 121 ? 13.535 3.469 -15.385 1.00 97.88 121 PHE A O 1
ATOM 987 N N . LYS A 1 122 ? 15.428 4.466 -14.707 1.00 96.44 122 LYS A N 1
ATOM 988 C CA . LYS A 1 122 ? 16.167 4.339 -15.970 1.00 96.44 122 LYS A CA 1
ATOM 989 C C . LYS A 1 122 ? 17.392 3.446 -15.796 1.00 96.44 122 LYS A C 1
ATOM 991 O O . LYS A 1 122 ? 18.148 3.606 -14.838 1.00 9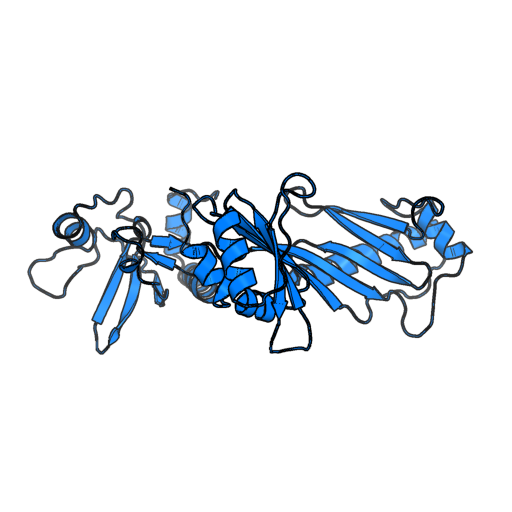6.44 122 LYS A O 1
ATOM 996 N N . LEU A 1 123 ? 17.603 2.543 -16.751 1.00 94.50 123 LEU A N 1
ATOM 997 C CA . LEU A 1 123 ? 18.746 1.628 -16.778 1.00 94.50 123 LEU A CA 1
ATOM 998 C C . LEU A 1 123 ? 20.057 2.328 -17.128 1.00 94.50 123 LEU A C 1
ATOM 1000 O O . LEU A 1 123 ? 21.098 2.016 -16.556 1.00 94.50 123 LEU A O 1
ATOM 1004 N N . PHE A 1 124 ? 20.007 3.279 -18.054 1.00 91.75 124 PHE A N 1
ATOM 1005 C CA . PHE A 1 124 ? 21.175 4.027 -18.499 1.00 91.75 124 PHE A CA 1
ATOM 1006 C C . PHE A 1 124 ? 21.206 5.414 -17.857 1.00 91.75 124 PHE A C 1
ATOM 1008 O O . PHE A 1 124 ? 20.158 5.970 -17.507 1.00 91.75 124 PHE A O 1
ATOM 1015 N N . LYS A 1 125 ? 22.418 5.953 -17.698 1.00 85.81 125 LYS A N 1
ATOM 1016 C CA . LYS A 1 125 ? 22.618 7.388 -17.488 1.00 85.81 125 LYS A CA 1
ATOM 1017 C C . LYS A 1 125 ? 22.482 8.107 -18.832 1.00 85.81 125 LYS A C 1
ATOM 1019 O O . LYS A 1 125 ? 22.680 7.494 -19.881 1.00 85.81 125 LYS A O 1
ATOM 1024 N N . ASP A 1 126 ? 22.124 9.385 -18.774 1.00 80.19 126 ASP A N 1
ATOM 1025 C CA . ASP A 1 126 ? 21.996 10.260 -19.943 1.00 80.19 126 ASP A CA 1
ATOM 1026 C C . ASP A 1 126 ? 20.947 9.763 -20.964 1.00 80.19 126 ASP A C 1
ATOM 1028 O O . ASP A 1 126 ? 20.067 8.961 -20.637 1.00 80.19 126 ASP A O 1
ATOM 1032 N N . ASN A 1 127 ? 20.972 10.271 -22.198 1.00 79.50 127 ASN A N 1
ATOM 1033 C CA . ASN A 1 127 ? 20.011 9.910 -23.256 1.00 79.50 127 ASN A CA 1
ATOM 1034 C C . ASN A 1 127 ? 20.359 8.597 -23.982 1.00 79.50 127 ASN A C 1
ATOM 1036 O O . ASN A 1 127 ? 19.947 8.366 -25.122 1.00 79.50 127 ASN A O 1
ATOM 1040 N N . VAL A 1 128 ? 21.117 7.724 -23.322 1.00 87.81 128 VAL A N 1
ATOM 1041 C CA . VAL A 1 128 ? 21.502 6.419 -23.851 1.00 87.81 128 VAL A CA 1
ATOM 1042 C C . VAL A 1 128 ? 20.307 5.459 -23.790 1.00 87.81 128 VAL A C 1
ATOM 1044 O O . VAL A 1 128 ? 19.543 5.438 -22.823 1.00 87.81 128 VAL A O 1
ATOM 1047 N N . LYS A 1 129 ? 20.132 4.657 -24.844 1.00 89.81 129 LYS A N 1
ATOM 1048 C CA . LYS A 1 129 ? 19.032 3.695 -25.006 1.00 89.81 129 LYS A CA 1
ATOM 1049 C C . LYS A 1 129 ? 19.555 2.360 -25.527 1.00 89.81 129 LYS A C 1
ATOM 1051 O O . LYS A 1 129 ? 20.667 2.288 -26.046 1.00 89.81 129 LYS A O 1
ATOM 1056 N N . PHE A 1 130 ? 18.739 1.311 -25.447 1.00 89.62 130 PHE A N 1
ATOM 1057 C CA . PHE A 1 130 ? 19.088 0.046 -26.084 1.00 89.62 130 PHE A CA 1
ATOM 1058 C C . PHE A 1 130 ? 19.176 0.221 -27.605 1.00 89.62 130 PHE A C 1
ATOM 1060 O O . PHE A 1 130 ? 18.264 0.780 -28.226 1.00 89.62 130 PHE A O 1
ATOM 1067 N N . SER A 1 131 ? 20.230 -0.324 -28.220 1.00 89.56 131 SER A N 1
ATOM 1068 C CA . SER A 1 131 ? 20.196 -0.584 -29.660 1.00 89.56 131 SER A CA 1
ATOM 1069 C C . SER A 1 131 ? 19.062 -1.578 -29.964 1.00 89.56 131 SER A C 1
ATOM 1071 O O . SER A 1 131 ? 18.756 -2.425 -29.114 1.00 89.56 131 SER A O 1
ATOM 1073 N N . PRO A 1 132 ? 18.411 -1.496 -31.139 1.00 90.31 132 PRO A N 1
ATOM 1074 C CA . PRO A 1 132 ? 17.356 -2.438 -31.518 1.00 90.31 132 PRO A CA 1
ATOM 1075 C C . PRO A 1 132 ? 17.789 -3.903 -31.369 1.00 90.31 132 PRO A C 1
ATOM 1077 O O . PRO A 1 132 ? 17.052 -4.714 -30.813 1.00 90.31 132 PRO A O 1
ATOM 1080 N N . GLU A 1 133 ? 19.021 -4.219 -31.769 1.00 88.75 133 GLU A N 1
ATOM 1081 C CA . GLU A 1 133 ? 19.597 -5.559 -31.649 1.00 88.75 133 GLU A CA 1
ATOM 1082 C C . GLU A 1 133 ? 19.722 -6.017 -30.195 1.00 88.75 133 GLU A C 1
ATOM 1084 O O . GLU A 1 133 ? 19.252 -7.100 -29.847 1.00 88.75 133 GLU A O 1
ATOM 1089 N N . ASN A 1 134 ? 20.294 -5.187 -29.317 1.00 87.50 134 ASN A N 1
ATOM 1090 C CA . ASN A 1 134 ? 20.459 -5.537 -27.905 1.00 87.50 134 ASN A CA 1
ATOM 1091 C C . ASN A 1 134 ? 19.110 -5.668 -27.192 1.00 87.50 134 ASN A C 1
ATOM 1093 O O . ASN A 1 134 ? 18.949 -6.526 -26.325 1.00 87.50 134 ASN A O 1
ATOM 1097 N N . TYR A 1 135 ? 18.124 -4.858 -27.578 1.00 91.25 135 TYR A N 1
ATOM 1098 C CA . TYR A 1 135 ? 16.772 -4.966 -27.045 1.00 91.25 135 TYR A CA 1
ATOM 1099 C C . TYR A 1 135 ? 16.111 -6.294 -27.440 1.00 91.25 135 TYR A C 1
ATOM 1101 O O . TYR A 1 135 ? 15.567 -6.994 -26.587 1.00 91.25 135 TYR A O 1
ATOM 1109 N N . LEU A 1 136 ? 16.222 -6.697 -28.710 1.00 90.62 136 LEU A N 1
ATOM 1110 C CA . LEU A 1 136 ? 15.705 -7.984 -29.184 1.00 90.62 136 LEU A CA 1
ATOM 1111 C C . LEU A 1 136 ? 16.466 -9.178 -28.595 1.00 90.62 136 LEU A C 1
ATOM 1113 O O . LEU A 1 136 ? 15.855 -10.205 -28.304 1.00 90.62 136 LEU A O 1
ATOM 1117 N N . LYS A 1 137 ? 17.777 -9.052 -28.366 1.00 89.25 137 LYS A N 1
ATOM 1118 C CA . LYS A 1 137 ? 18.567 -10.064 -27.651 1.00 89.25 137 LYS A CA 1
ATOM 1119 C C . LYS A 1 137 ? 18.070 -10.256 -26.223 1.00 89.25 137 LYS A C 1
ATOM 1121 O O . LYS A 1 137 ? 17.840 -11.391 -25.820 1.00 89.25 137 LYS A O 1
ATOM 1126 N N . LEU A 1 138 ? 17.830 -9.167 -25.487 1.00 90.62 138 LEU A N 1
ATOM 1127 C CA . LEU A 1 138 ? 17.236 -9.240 -24.150 1.00 90.62 138 LEU A CA 1
ATOM 1128 C C . LEU A 1 138 ? 15.847 -9.889 -24.182 1.00 90.62 138 LEU A C 1
ATOM 1130 O O . LEU A 1 138 ? 15.520 -10.665 -23.295 1.00 90.62 138 LEU A O 1
ATOM 1134 N N . ALA A 1 139 ? 15.037 -9.599 -25.200 1.00 91.62 139 ALA A N 1
ATOM 1135 C CA . ALA A 1 139 ? 13.718 -10.206 -25.346 1.00 91.62 139 ALA A CA 1
ATOM 1136 C C . ALA A 1 139 ? 13.779 -11.727 -25.571 1.00 91.62 139 ALA A C 1
ATOM 1138 O O . ALA A 1 139 ? 12.930 -12.452 -25.058 1.00 91.62 139 ALA A O 1
ATOM 1139 N N . ARG A 1 140 ? 14.761 -12.199 -26.352 1.00 89.19 140 ARG A N 1
ATOM 1140 C CA . ARG A 1 140 ? 14.915 -13.612 -26.739 1.00 89.19 140 ARG A CA 1
ATOM 1141 C C . ARG A 1 140 ? 15.607 -14.459 -25.677 1.00 89.19 140 ARG A C 1
ATOM 1143 O O . ARG A 1 140 ? 15.188 -15.582 -25.435 1.00 89.19 140 ARG A O 1
ATOM 1150 N N . PHE A 1 141 ? 16.668 -13.929 -25.077 1.00 87.88 141 PHE A N 1
ATOM 1151 C CA . PHE A 1 141 ? 17.548 -14.668 -24.165 1.00 87.88 141 PHE A CA 1
ATOM 1152 C C . PHE A 1 141 ? 17.390 -14.239 -22.702 1.00 87.88 141 PHE A C 1
ATOM 1154 O O . PHE A 1 141 ? 18.111 -14.716 -21.828 1.00 87.88 141 PHE A O 1
ATOM 1161 N N . GLY A 1 142 ? 16.474 -13.311 -22.427 1.00 86.88 142 GLY A N 1
ATOM 1162 C CA . GLY A 1 142 ? 16.195 -12.829 -21.086 1.00 86.88 142 GLY A CA 1
ATOM 1163 C C . GLY A 1 142 ? 15.558 -13.894 -20.197 1.00 86.88 142 GLY A C 1
ATOM 1164 O O . GLY A 1 142 ? 14.743 -14.713 -20.619 1.00 86.88 142 GLY A O 1
ATOM 1165 N N . ILE A 1 143 ? 15.908 -13.858 -18.915 1.00 87.00 143 ILE A N 1
ATOM 11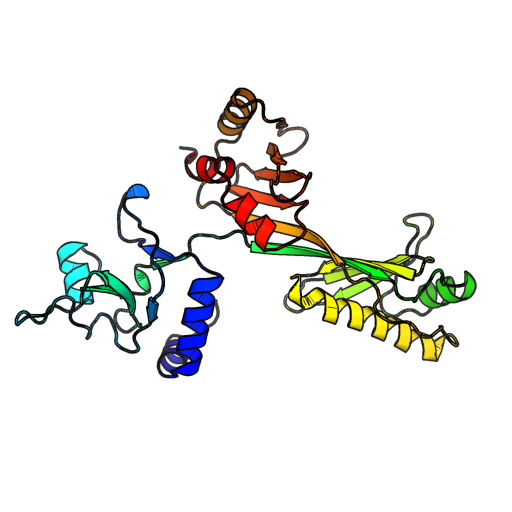66 C CA . ILE A 1 143 ? 15.315 -14.749 -17.917 1.00 87.00 143 ILE A CA 1
ATOM 1167 C C . ILE A 1 143 ? 13.905 -14.258 -17.579 1.00 87.00 143 ILE A C 1
ATOM 1169 O O . ILE A 1 143 ? 13.728 -13.121 -17.137 1.00 87.00 143 ILE A O 1
ATOM 1173 N N . ASN A 1 144 ? 12.907 -15.137 -17.712 1.00 89.75 144 ASN A N 1
ATOM 1174 C CA . ASN A 1 144 ? 11.500 -14.843 -17.406 1.00 89.75 144 ASN A CA 1
ATOM 1175 C C . ASN A 1 144 ? 10.961 -13.606 -18.146 1.00 89.75 144 ASN A C 1
ATOM 1177 O O . ASN A 1 144 ? 10.164 -12.847 -17.580 1.00 89.75 144 ASN A O 1
ATOM 1181 N N . THR A 1 145 ? 11.423 -13.390 -19.381 1.00 93.50 145 THR A N 1
ATOM 1182 C CA . THR A 1 145 ? 10.985 -12.294 -20.245 1.00 93.50 145 THR A CA 1
ATOM 1183 C C . THR A 1 145 ? 9.962 -12.753 -21.276 1.00 93.50 145 THR A C 1
ATOM 1185 O O . THR A 1 145 ? 10.104 -13.806 -21.887 1.00 93.50 145 THR A O 1
ATOM 1188 N N . GLU A 1 146 ? 8.960 -11.918 -21.523 1.00 94.44 146 GLU A N 1
ATOM 1189 C CA . GLU A 1 146 ? 7.988 -12.052 -22.605 1.00 94.44 146 GLU A CA 1
ATOM 1190 C C . GLU A 1 146 ? 8.018 -10.787 -23.463 1.00 94.44 146 GLU A C 1
ATOM 1192 O O . GLU A 1 146 ? 8.030 -9.672 -22.937 1.00 94.44 146 GLU A O 1
ATOM 1197 N N . TYR A 1 147 ? 7.994 -10.938 -24.786 1.00 95.56 147 TYR A N 1
ATOM 1198 C CA . TYR A 1 147 ? 7.945 -9.806 -25.706 1.00 95.56 147 TYR A CA 1
ATOM 1199 C C . TYR A 1 147 ? 7.046 -10.111 -26.900 1.00 95.56 147 TYR A C 1
ATOM 1201 O O . TYR A 1 147 ? 7.312 -11.018 -27.683 1.00 95.56 147 TYR A O 1
ATOM 1209 N N . ASN A 1 148 ? 5.978 -9.327 -27.041 1.00 93.25 148 ASN A N 1
ATOM 1210 C CA . ASN A 1 148 ? 5.107 -9.352 -28.209 1.00 93.25 148 ASN A CA 1
ATOM 1211 C C . ASN A 1 148 ? 4.761 -7.903 -28.596 1.00 93.25 148 ASN A C 1
ATOM 1213 O O . ASN A 1 148 ? 3.808 -7.349 -28.040 1.00 93.25 148 ASN A O 1
ATOM 1217 N N . PRO A 1 149 ? 5.499 -7.288 -29.540 1.00 90.25 149 PRO A N 1
ATOM 1218 C CA . PRO A 1 149 ? 5.321 -5.879 -29.891 1.00 90.25 149 PRO A CA 1
ATOM 1219 C C . PRO A 1 149 ? 3.946 -5.570 -30.488 1.00 90.25 149 PRO A C 1
ATOM 1221 O O . PRO A 1 149 ? 3.467 -4.455 -30.323 1.00 90.25 149 PRO A O 1
ATOM 1224 N N . ARG A 1 150 ? 3.269 -6.552 -31.107 1.00 92.25 150 ARG A N 1
ATOM 1225 C CA . ARG A 1 150 ? 1.893 -6.374 -31.605 1.00 92.25 150 ARG A CA 1
ATOM 1226 C C . ARG A 1 150 ? 0.889 -6.183 -30.467 1.00 92.25 150 ARG A C 1
ATOM 1228 O O . ARG A 1 150 ? -0.123 -5.520 -30.652 1.00 92.25 150 ARG A O 1
ATOM 1235 N N . ARG A 1 151 ? 1.161 -6.772 -29.296 1.00 91.94 151 ARG A N 1
ATOM 1236 C CA . ARG A 1 151 ? 0.319 -6.646 -28.098 1.00 91.94 151 ARG A CA 1
ATOM 1237 C C . ARG A 1 151 ? 0.739 -5.463 -27.234 1.00 91.94 151 ARG A C 1
ATOM 1239 O O . ARG A 1 151 ? -0.112 -4.728 -26.745 1.00 91.94 151 ARG A O 1
ATOM 1246 N N . PHE A 1 152 ? 2.038 -5.325 -26.978 1.00 91.56 152 PHE A N 1
ATOM 1247 C CA . PHE A 1 152 ? 2.568 -4.289 -26.104 1.00 91.56 152 PHE A CA 1
ATOM 1248 C C . PHE A 1 152 ? 4.051 -4.027 -26.394 1.00 91.56 152 PHE A C 1
ATOM 1250 O O . PHE A 1 152 ? 4.867 -4.947 -26.403 1.00 91.56 152 PHE A O 1
ATOM 1257 N N . HIS A 1 153 ? 4.411 -2.758 -26.588 1.00 91.25 153 HIS A N 1
ATOM 1258 C CA . HIS A 1 153 ? 5.743 -2.312 -27.024 1.00 91.25 153 HIS A CA 1
ATOM 1259 C C . HIS A 1 153 ? 6.796 -2.304 -25.895 1.00 91.25 153 HIS A C 1
ATOM 1261 O O . HIS A 1 153 ? 7.592 -1.372 -25.775 1.00 91.25 153 HIS A O 1
ATOM 1267 N N . SER A 1 154 ? 6.793 -3.320 -25.029 1.00 96.25 154 SER A N 1
ATOM 1268 C CA . SER A 1 154 ? 7.795 -3.477 -23.972 1.00 96.25 154 SER A CA 1
ATOM 1269 C C . SER A 1 154 ? 8.088 -4.944 -23.682 1.00 96.25 154 SER A C 1
ATOM 1271 O O . SER A 1 154 ? 7.178 -5.772 -23.741 1.00 96.25 154 SER A O 1
ATOM 1273 N N . ILE A 1 155 ? 9.311 -5.247 -23.256 1.00 96.81 155 ILE A N 1
ATOM 1274 C CA . ILE A 1 155 ? 9.656 -6.545 -22.675 1.00 96.81 155 ILE A CA 1
ATOM 1275 C C . ILE A 1 155 ? 9.055 -6.613 -21.271 1.00 96.81 155 ILE A C 1
ATOM 1277 O O . ILE A 1 155 ? 9.263 -5.713 -20.457 1.00 96.81 155 ILE A O 1
ATOM 1281 N N . ILE A 1 156 ? 8.320 -7.680 -20.982 1.00 97.31 156 ILE A N 1
ATOM 1282 C CA . ILE A 1 156 ? 7.712 -7.945 -19.680 1.00 97.31 156 ILE A CA 1
ATOM 1283 C C . ILE A 1 156 ? 8.573 -8.978 -18.965 1.00 97.31 156 ILE A C 1
ATOM 1285 O O . ILE A 1 156 ? 8.675 -10.109 -19.417 1.00 97.31 156 ILE A O 1
ATOM 1289 N N . MET A 1 157 ? 9.156 -8.617 -17.829 1.00 95.94 157 MET A N 1
ATOM 1290 C CA . MET A 1 157 ? 9.880 -9.535 -16.950 1.00 95.94 157 MET A CA 1
ATOM 1291 C C . MET A 1 157 ? 9.097 -9.728 -15.651 1.00 95.94 157 MET A C 1
ATOM 1293 O O . MET A 1 157 ? 8.659 -8.748 -15.048 1.00 95.94 157 MET A O 1
ATOM 1297 N N . ARG A 1 158 ? 8.918 -10.968 -15.182 1.00 95.38 158 ARG A N 1
ATOM 1298 C CA . ARG A 1 158 ? 8.197 -11.238 -13.921 1.00 95.38 158 ARG A CA 1
ATOM 1299 C C . ARG A 1 158 ? 9.138 -11.650 -12.794 1.00 95.38 158 ARG A C 1
ATOM 1301 O O . ARG A 1 158 ? 9.936 -12.571 -12.938 1.00 95.38 158 ARG A O 1
ATOM 1308 N N . LEU A 1 159 ? 8.995 -10.996 -11.642 1.00 93.75 159 LEU A N 1
ATOM 1309 C CA . LEU A 1 159 ? 9.759 -11.263 -10.425 1.00 93.75 159 LEU A CA 1
ATOM 1310 C C . LEU A 1 159 ? 8.819 -11.729 -9.315 1.00 93.75 159 LEU A C 1
ATOM 1312 O O . LEU A 1 159 ? 7.889 -11.014 -8.942 1.00 93.75 159 LEU A O 1
ATOM 1316 N N . ARG A 1 160 ? 9.074 -12.916 -8.759 1.00 91.75 160 ARG A N 1
ATOM 1317 C CA . ARG A 1 160 ? 8.313 -13.451 -7.621 1.00 91.75 160 ARG A CA 1
ATOM 1318 C C . ARG A 1 160 ? 8.812 -12.863 -6.301 1.00 91.75 160 ARG A C 1
ATOM 1320 O O . ARG A 1 160 ? 10.016 -12.710 -6.098 1.00 91.75 160 ARG A O 1
ATOM 1327 N N . HIS A 1 161 ? 7.891 -12.565 -5.399 1.00 84.88 161 HIS A N 1
ATOM 1328 C CA . HIS A 1 161 ? 8.140 -12.173 -4.012 1.00 84.88 161 HIS A CA 1
ATOM 1329 C C . HIS A 1 161 ? 7.645 -13.263 -3.060 1.00 84.88 161 HIS A C 1
ATOM 1331 O O . HIS A 1 161 ? 6.947 -14.192 -3.469 1.00 84.88 161 HIS A O 1
ATOM 1337 N N . LYS A 1 162 ? 7.978 -13.138 -1.772 1.00 77.75 162 LYS A N 1
ATOM 1338 C CA . LYS A 1 162 ? 7.403 -13.998 -0.728 1.00 77.75 162 LYS A CA 1
ATOM 1339 C C . LYS A 1 162 ? 5.868 -13.860 -0.714 1.00 77.75 162 LYS A C 1
ATOM 1341 O O . LYS A 1 162 ? 5.339 -12.770 -0.937 1.00 77.75 162 LYS A O 1
ATOM 1346 N N . GLY A 1 163 ? 5.159 -14.960 -0.451 1.00 68.62 163 GLY A N 1
ATOM 1347 C CA . GLY A 1 163 ? 3.695 -14.966 -0.317 1.00 68.62 163 GLY A CA 1
ATOM 1348 C C . GLY A 1 163 ? 2.918 -14.802 -1.632 1.00 68.62 163 GLY A C 1
ATOM 1349 O O . GLY A 1 163 ? 1.930 -14.076 -1.661 1.00 68.62 163 GLY A O 1
ATOM 1350 N N . ASN A 1 164 ? 3.368 -15.441 -2.720 1.00 75.19 164 ASN A N 1
ATOM 1351 C CA . ASN A 1 164 ? 2.706 -15.480 -4.039 1.00 75.19 164 ASN A CA 1
ATOM 1352 C C . ASN A 1 164 ? 2.470 -14.120 -4.729 1.00 75.19 164 ASN A C 1
ATOM 1354 O O . ASN A 1 164 ? 1.747 -14.041 -5.723 1.00 75.19 164 ASN A O 1
ATOM 1358 N N . LYS A 1 165 ? 3.108 -13.039 -4.266 1.00 84.94 165 LYS A N 1
ATOM 1359 C CA . LYS A 1 165 ? 3.079 -11.742 -4.956 1.00 84.94 165 LYS A CA 1
ATOM 1360 C C . LYS A 1 165 ? 4.074 -11.738 -6.116 1.00 84.94 165 LYS A C 1
ATOM 1362 O O . LYS A 1 165 ? 5.185 -12.245 -5.990 1.00 84.94 165 LYS A O 1
ATOM 1367 N N . THR A 1 166 ? 3.699 -11.127 -7.236 1.00 93.38 166 THR A N 1
ATOM 1368 C CA . THR A 1 166 ? 4.565 -10.994 -8.416 1.00 93.38 166 THR A CA 1
ATOM 1369 C C . THR A 1 166 ? 4.636 -9.535 -8.840 1.00 93.38 166 THR A C 1
ATOM 1371 O O . THR A 1 166 ? 3.606 -8.875 -8.961 1.00 93.38 166 THR A O 1
ATOM 1374 N N . THR A 1 167 ? 5.846 -9.039 -9.082 1.00 96.25 167 THR A N 1
ATOM 1375 C CA . THR A 1 167 ? 6.076 -7.752 -9.741 1.00 96.25 167 THR A CA 1
ATOM 1376 C C . THR A 1 167 ? 6.323 -7.988 -11.222 1.00 96.25 167 THR A C 1
ATOM 1378 O O . THR A 1 167 ? 7.131 -8.841 -11.588 1.00 96.25 167 THR A O 1
ATOM 1381 N N . ALA A 1 168 ? 5.657 -7.212 -12.072 1.00 97.00 168 ALA A N 1
ATOM 1382 C CA . ALA A 1 168 ? 5.960 -7.148 -13.494 1.00 97.00 168 ALA A CA 1
ATOM 1383 C C . ALA A 1 168 ? 6.838 -5.924 -13.771 1.00 97.00 168 ALA A C 1
ATOM 1385 O O . ALA A 1 168 ? 6.464 -4.795 -13.448 1.00 97.00 168 ALA A O 1
ATOM 1386 N N . ALA A 1 169 ? 8.003 -6.152 -14.364 1.00 97.88 169 ALA A N 1
ATOM 1387 C CA . ALA A 1 169 ? 8.899 -5.129 -14.866 1.00 97.88 169 ALA A CA 1
ATOM 1388 C C . ALA A 1 169 ? 8.676 -4.956 -16.370 1.00 97.88 169 ALA A C 1
ATOM 1390 O O . ALA A 1 169 ? 8.916 -5.873 -17.151 1.00 97.88 169 ALA A O 1
ATOM 1391 N N . LEU A 1 170 ? 8.209 -3.778 -16.766 1.00 97.75 170 LEU A N 1
ATOM 1392 C CA . LEU A 1 170 ? 8.036 -3.372 -18.155 1.00 97.75 170 LEU A CA 1
ATOM 1393 C C . LEU A 1 170 ? 9.299 -2.623 -18.580 1.00 97.75 170 LEU A C 1
ATOM 1395 O O . LEU A 1 170 ? 9.545 -1.507 -18.117 1.00 97.75 170 LEU A O 1
ATOM 1399 N N . ILE A 1 171 ? 10.120 -3.252 -19.412 1.00 97.06 171 ILE A N 1
ATOM 1400 C CA . ILE A 1 171 ? 11.414 -2.736 -19.860 1.00 97.06 171 ILE A CA 1
ATOM 1401 C C . ILE A 1 171 ? 11.234 -2.188 -21.273 1.00 97.06 171 ILE A C 1
ATOM 1403 O O . ILE A 1 171 ? 10.976 -2.941 -22.213 1.00 97.06 171 ILE A O 1
ATOM 1407 N N . PHE A 1 172 ? 11.373 -0.877 -21.437 1.00 96.81 172 PHE A N 1
ATOM 1408 C CA . PHE A 1 172 ? 11.242 -0.199 -22.726 1.00 96.81 172 PHE A CA 1
ATOM 1409 C C . PHE A 1 172 ? 12.596 -0.089 -23.430 1.00 96.81 172 PHE A C 1
ATOM 1411 O O . PHE A 1 172 ? 13.640 -0.005 -22.781 1.00 96.81 172 PHE A O 1
ATOM 141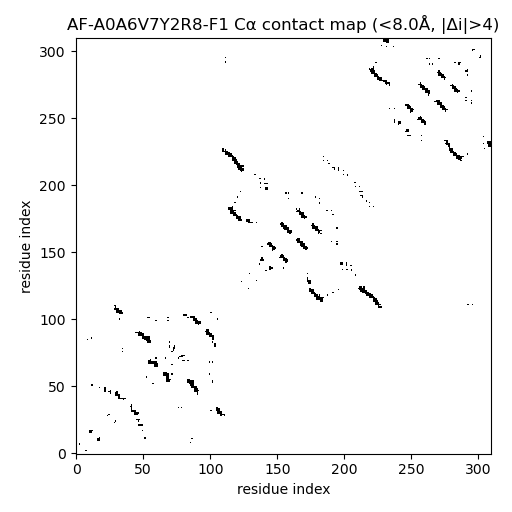8 N N . GLN A 1 173 ? 12.582 -0.004 -24.762 1.00 94.00 173 GLN A N 1
ATOM 1419 C CA . GLN A 1 173 ? 13.799 0.188 -25.560 1.00 94.00 173 GLN A CA 1
ATOM 1420 C C . GLN A 1 173 ? 14.563 1.469 -25.177 1.00 94.00 173 GLN A C 1
ATOM 1422 O O . GLN A 1 173 ? 15.787 1.519 -25.260 1.00 94.00 173 GLN A O 1
ATOM 1427 N N . SER A 1 174 ? 13.861 2.484 -24.665 1.00 94.19 174 SER A N 1
ATOM 1428 C CA . SER A 1 174 ? 14.458 3.711 -24.120 1.00 94.19 174 SER A CA 1
ATOM 1429 C C . SER A 1 174 ? 15.301 3.501 -22.855 1.00 94.19 174 SER A C 1
ATOM 1431 O O . SER A 1 174 ? 15.883 4.453 -22.352 1.00 94.19 174 SER A O 1
ATOM 1433 N N . GLY A 1 175 ? 15.324 2.294 -22.285 1.00 93.44 175 GLY A N 1
ATOM 1434 C CA . GLY A 1 175 ? 15.954 2.016 -20.995 1.00 93.44 175 GLY A CA 1
ATOM 1435 C C . GLY A 1 175 ? 15.103 2.425 -19.792 1.00 93.44 175 GLY A C 1
ATOM 1436 O O . GLY A 1 175 ? 15.512 2.186 -18.656 1.00 93.44 175 GLY A O 1
ATOM 1437 N N . LYS A 1 176 ? 13.915 3.011 -20.004 1.00 96.81 176 LYS A N 1
ATOM 1438 C CA . LYS A 1 176 ? 12.926 3.202 -18.938 1.00 96.81 176 LYS A CA 1
ATOM 1439 C C . LYS A 1 176 ? 12.406 1.840 -18.486 1.00 96.81 176 LYS A C 1
ATOM 1441 O O . LYS A 1 176 ? 12.038 1.008 -19.313 1.00 96.81 176 LYS A O 1
ATOM 1446 N N . VAL A 1 177 ? 12.322 1.646 -17.178 1.00 98.00 177 VAL A N 1
ATOM 1447 C CA . VAL A 1 177 ? 11.726 0.463 -16.561 1.00 98.00 177 VAL A CA 1
ATOM 1448 C C . VAL A 1 177 ? 10.580 0.903 -15.666 1.00 98.00 177 VAL A C 1
ATOM 1450 O O . VAL A 1 177 ? 10.739 1.808 -14.847 1.00 98.00 177 VAL A O 1
ATOM 1453 N N . VAL A 1 178 ? 9.422 0.268 -15.832 1.00 98.38 178 VAL A N 1
ATOM 1454 C CA . VAL A 1 178 ? 8.247 0.465 -14.979 1.00 98.38 178 VAL A CA 1
ATOM 1455 C C . VAL A 1 178 ? 7.977 -0.834 -14.234 1.00 98.38 178 VAL A C 1
ATOM 1457 O O . VAL A 1 178 ? 7.615 -1.840 -14.836 1.00 98.38 178 VAL A O 1
ATOM 1460 N N . LEU A 1 179 ? 8.157 -0.820 -12.921 1.00 98.25 179 LEU A N 1
ATOM 1461 C CA . LEU A 1 179 ? 7.813 -1.924 -12.036 1.00 98.25 179 LEU A CA 1
ATOM 1462 C C . LEU A 1 179 ? 6.384 -1.727 -11.542 1.00 98.25 179 LEU A C 1
ATOM 1464 O O . LEU A 1 179 ? 6.080 -0.716 -10.914 1.00 98.25 179 LEU A O 1
ATOM 1468 N N . THR A 1 180 ? 5.518 -2.701 -11.791 1.00 96.06 180 THR A N 1
ATOM 1469 C CA . THR A 1 180 ? 4.132 -2.720 -11.311 1.00 96.06 180 THR A CA 1
ATOM 1470 C C . THR A 1 180 ? 3.922 -3.904 -10.378 1.00 96.06 180 THR A C 1
ATOM 1472 O O . THR A 1 180 ? 4.423 -5.002 -10.625 1.00 96.06 180 THR A O 1
ATOM 1475 N N . GLY A 1 181 ? 3.195 -3.687 -9.280 1.00 93.94 181 GLY A N 1
ATOM 1476 C CA . GLY A 1 181 ? 2.970 -4.736 -8.284 1.00 93.94 181 GLY A CA 1
ATOM 1477 C C . GLY A 1 181 ? 4.146 -4.930 -7.325 1.00 93.94 181 GLY A C 1
ATOM 1478 O O . GLY A 1 181 ? 4.336 -6.033 -6.815 1.00 93.94 181 GLY A O 1
ATOM 1479 N N . VAL A 1 182 ? 4.957 -3.893 -7.088 1.00 95.00 182 VAL A N 1
ATOM 1480 C CA . VAL A 1 182 ? 5.948 -3.921 -6.001 1.00 95.00 182 VAL A CA 1
ATOM 1481 C C . VAL A 1 182 ? 5.173 -3.923 -4.674 1.00 95.00 182 VAL A C 1
ATOM 1483 O O . VAL A 1 182 ? 4.271 -3.099 -4.530 1.00 95.00 182 VAL A O 1
ATOM 1486 N N . PRO A 1 183 ? 5.430 -4.843 -3.721 1.00 89.44 183 PRO A N 1
ATOM 1487 C CA . PRO A 1 183 ? 4.569 -4.978 -2.544 1.00 89.44 183 PRO A CA 1
ATOM 1488 C C . PRO A 1 183 ? 4.536 -3.733 -1.656 1.00 89.44 183 PRO A C 1
ATOM 1490 O O . PRO A 1 183 ? 3.463 -3.357 -1.191 1.00 89.44 183 PRO A O 1
ATOM 1493 N N . THR A 1 184 ? 5.689 -3.098 -1.441 1.00 89.31 184 THR A N 1
ATOM 1494 C CA . THR A 1 184 ? 5.814 -1.881 -0.637 1.00 89.31 184 THR A CA 1
ATOM 1495 C C . THR A 1 184 ? 6.892 -0.951 -1.217 1.00 89.31 184 THR A C 1
ATOM 1497 O O . THR A 1 184 ? 7.786 -1.428 -1.925 1.00 89.31 184 THR A O 1
ATOM 1500 N N . PRO A 1 185 ? 6.834 0.369 -0.954 1.00 89.19 185 PRO A N 1
ATOM 1501 C CA . PRO A 1 185 ? 7.845 1.326 -1.410 1.00 89.19 185 PRO A CA 1
ATOM 1502 C C . PRO A 1 185 ? 9.271 0.999 -0.953 1.00 89.19 185 PRO A C 1
ATOM 1504 O O . PRO A 1 185 ? 10.216 1.220 -1.703 1.00 89.19 185 PRO A O 1
ATOM 1507 N N . GLU A 1 186 ? 9.439 0.421 0.235 1.00 89.44 186 GLU A N 1
ATOM 1508 C CA . GLU A 1 186 ? 10.746 0.079 0.812 1.00 89.44 186 GLU A CA 1
ATOM 1509 C C . GLU A 1 186 ? 11.460 -1.007 -0.010 1.00 89.44 186 GLU A C 1
ATOM 1511 O O . GLU A 1 186 ? 12.684 -1.021 -0.116 1.00 89.44 186 GLU A O 1
ATOM 1516 N N . LEU A 1 187 ? 10.694 -1.884 -0.669 1.00 89.12 187 LEU A N 1
ATOM 1517 C CA . LEU A 1 187 ? 11.218 -2.930 -1.552 1.00 89.12 187 LEU A CA 1
ATOM 1518 C C . LEU A 1 187 ? 11.537 -2.433 -2.969 1.00 89.12 187 LEU A C 1
ATOM 1520 O O . LEU A 1 187 ? 12.000 -3.219 -3.801 1.00 89.12 187 LEU A O 1
ATOM 1524 N N . ALA A 1 188 ? 11.290 -1.157 -3.282 1.00 93.56 188 ALA A N 1
ATOM 1525 C CA . ALA A 1 188 ? 11.473 -0.608 -4.623 1.00 93.56 188 ALA A CA 1
ATOM 1526 C C . ALA A 1 188 ? 12.918 -0.751 -5.121 1.00 93.56 188 ALA A C 1
ATOM 1528 O O . ALA A 1 188 ? 13.138 -1.226 -6.237 1.00 93.56 188 ALA A O 1
ATOM 1529 N N . ASN A 1 189 ? 13.892 -0.382 -4.284 1.00 95.31 189 ASN A N 1
ATOM 1530 C CA . ASN A 1 189 ? 15.307 -0.419 -4.644 1.00 95.31 189 ASN A CA 1
ATOM 1531 C C . ASN A 1 189 ? 15.808 -1.859 -4.847 1.00 95.31 189 ASN A C 1
ATOM 1533 O O . ASN A 1 189 ? 16.411 -2.154 -5.876 1.00 95.31 189 ASN A O 1
ATOM 1537 N N . ASP A 1 190 ? 15.492 -2.774 -3.922 1.00 94.56 190 ASP A N 1
ATOM 1538 C CA . ASP A 1 190 ? 15.828 -4.202 -4.060 1.00 94.56 190 ASP A CA 1
ATOM 1539 C C . ASP A 1 190 ? 15.219 -4.802 -5.336 1.00 94.56 190 ASP A C 1
ATOM 1541 O O . ASP A 1 190 ? 15.909 -5.424 -6.146 1.00 94.56 190 ASP A O 1
ATOM 1545 N N . THR A 1 191 ? 13.931 -4.544 -5.579 1.00 96.00 191 THR A N 1
ATOM 1546 C CA . THR A 1 191 ? 13.234 -5.077 -6.756 1.00 96.00 191 THR A CA 1
ATOM 1547 C C . THR A 1 191 ? 13.843 -4.553 -8.057 1.00 96.00 191 THR A C 1
ATOM 1549 O O . THR A 1 191 ? 14.015 -5.317 -9.009 1.00 96.00 191 THR A O 1
ATOM 1552 N N . ALA A 1 192 ? 14.218 -3.273 -8.103 1.00 97.56 192 ALA A N 1
ATOM 1553 C CA . ALA A 1 192 ? 14.907 -2.690 -9.249 1.00 97.56 192 ALA A CA 1
ATOM 1554 C C . ALA A 1 192 ? 16.299 -3.312 -9.462 1.00 97.56 192 ALA A C 1
ATOM 1556 O O . ALA A 1 192 ? 16.648 -3.654 -10.595 1.00 97.56 192 ALA A O 1
ATOM 1557 N N . TRP A 1 193 ? 17.063 -3.564 -8.395 1.00 96.69 193 TRP A N 1
ATOM 1558 C CA . TRP A 1 193 ? 18.359 -4.245 -8.494 1.00 96.69 193 TRP A CA 1
ATOM 1559 C C . TRP A 1 193 ? 18.232 -5.684 -8.981 1.00 96.69 193 TRP A C 1
ATOM 1561 O O . TRP A 1 193 ? 19.055 -6.134 -9.779 1.00 96.69 193 TRP A O 1
ATOM 1571 N N . ARG A 1 194 ? 17.180 -6.398 -8.574 1.00 95.31 194 ARG A N 1
ATOM 1572 C CA . ARG A 1 194 ? 16.888 -7.749 -9.075 1.00 95.31 194 ARG A CA 1
ATOM 1573 C C . ARG A 1 194 ? 16.629 -7.756 -10.582 1.00 95.31 194 ARG A C 1
ATOM 1575 O O . ARG A 1 194 ? 17.125 -8.649 -11.268 1.00 95.31 194 ARG A O 1
ATOM 1582 N N . VAL A 1 195 ? 15.938 -6.742 -11.110 1.00 95.81 195 VAL A N 1
ATOM 1583 C CA . VAL A 1 195 ? 15.775 -6.555 -12.563 1.00 95.81 195 VAL A CA 1
ATOM 1584 C C . VAL A 1 195 ? 17.123 -6.298 -13.231 1.00 95.81 195 VAL A C 1
ATOM 1586 O O . VAL A 1 195 ? 17.476 -7.003 -14.172 1.00 95.81 195 VAL A O 1
ATOM 1589 N N . VAL A 1 196 ? 17.917 -5.353 -12.718 1.00 94.44 196 VAL A N 1
ATOM 1590 C CA . VAL A 1 196 ? 19.254 -5.053 -13.263 1.00 94.44 196 VAL A CA 1
ATOM 1591 C C . VAL A 1 196 ? 20.142 -6.300 -13.273 1.00 94.44 196 VAL A C 1
ATOM 1593 O O . VAL A 1 196 ? 20.792 -6.587 -14.276 1.00 94.44 196 VAL A O 1
ATOM 1596 N N . LYS A 1 197 ? 20.141 -7.084 -12.189 1.00 92.19 197 LYS A N 1
ATOM 1597 C CA . LYS A 1 197 ? 20.897 -8.338 -12.082 1.00 92.19 197 LYS A CA 1
ATOM 1598 C C . LYS A 1 197 ? 20.421 -9.379 -13.095 1.00 92.19 197 LYS A C 1
ATOM 1600 O O . LYS A 1 197 ? 21.257 -10.046 -13.700 1.00 92.19 197 LYS A O 1
ATOM 1605 N N . SER A 1 198 ? 19.113 -9.502 -13.312 1.00 91.69 198 SER A N 1
ATOM 1606 C CA . SER A 1 198 ? 18.550 -10.418 -14.311 1.00 91.69 198 SER A CA 1
ATOM 1607 C C . SER A 1 198 ? 18.968 -10.035 -15.738 1.00 91.69 198 SER A C 1
ATOM 1609 O O . SER A 1 198 ? 19.438 -10.890 -16.492 1.00 91.69 198 SER A O 1
ATOM 1611 N N . ILE A 1 199 ? 18.925 -8.741 -16.075 1.00 91.12 199 ILE A N 1
ATOM 1612 C CA . ILE A 1 199 ? 19.399 -8.231 -17.372 1.00 91.12 199 ILE A CA 1
ATOM 1613 C C . ILE A 1 199 ? 20.906 -8.488 -17.536 1.00 91.12 199 ILE A C 1
ATOM 1615 O O . ILE A 1 199 ? 21.331 -9.002 -18.568 1.00 91.12 199 ILE A O 1
ATOM 1619 N N . ARG A 1 200 ? 21.723 -8.206 -16.509 1.00 87.81 200 ARG A N 1
ATOM 1620 C CA . ARG A 1 200 ? 23.174 -8.482 -16.531 1.00 87.81 200 ARG A CA 1
ATOM 1621 C C . ARG A 1 200 ? 23.497 -9.969 -16.662 1.00 87.81 200 ARG A C 1
ATOM 1623 O O . ARG A 1 200 ? 24.436 -10.316 -17.357 1.00 87.81 200 ARG A O 1
ATOM 1630 N N . SER A 1 201 ? 22.728 -10.845 -16.026 1.00 84.19 201 SER A N 1
ATOM 1631 C CA . SER A 1 201 ? 22.953 -12.297 -16.124 1.00 84.19 201 SER A CA 1
ATOM 1632 C C . SER A 1 201 ? 22.650 -12.810 -17.533 1.00 84.19 201 SER A C 1
ATOM 1634 O O . SER A 1 201 ? 23.352 -13.676 -18.040 1.00 84.19 201 SER A O 1
ATOM 1636 N N . SER A 1 202 ? 21.662 -12.205 -18.198 1.00 76.44 202 SER A N 1
ATOM 1637 C CA . SER A 1 202 ? 21.334 -12.488 -19.601 1.00 76.44 202 SER A CA 1
ATOM 1638 C C . SER A 1 202 ? 22.411 -11.959 -20.570 1.00 76.44 202 SER A C 1
ATOM 1640 O O . SER A 1 202 ? 22.499 -12.410 -21.707 1.00 76.44 202 SER A O 1
ATOM 1642 N N . ASN A 1 203 ? 23.258 -11.021 -20.121 1.00 67.25 203 ASN A N 1
ATOM 1643 C CA . ASN A 1 203 ? 24.353 -10.426 -20.897 1.00 67.25 203 ASN A CA 1
ATOM 1644 C C . ASN A 1 203 ? 25.442 -11.436 -21.255 1.00 67.25 203 ASN A C 1
ATOM 1646 O O . ASN A 1 203 ? 25.897 -11.502 -22.395 1.00 67.25 203 ASN A O 1
ATOM 1650 N N . ASN A 1 204 ? 25.815 -12.260 -20.276 1.00 60.06 204 ASN A N 1
ATOM 1651 C CA . ASN A 1 204 ? 26.884 -13.245 -20.422 1.00 60.06 204 ASN A CA 1
ATOM 1652 C C . ASN A 1 204 ? 26.549 -14.315 -21.478 1.00 60.06 204 ASN A C 1
ATOM 1654 O O . ASN A 1 204 ? 27.456 -14.968 -21.976 1.00 60.06 204 ASN A O 1
ATOM 1658 N N . ALA A 1 205 ? 25.269 -14.462 -21.845 1.00 52.47 205 ALA A N 1
ATOM 1659 C CA . ALA A 1 205 ? 24.802 -15.376 -22.885 1.00 52.47 205 ALA A CA 1
ATOM 1660 C C . ALA A 1 205 ? 24.557 -14.708 -24.259 1.00 52.47 205 ALA A C 1
ATOM 1662 O O . ALA A 1 205 ? 24.430 -15.419 -25.251 1.00 52.47 205 ALA A O 1
ATOM 1663 N N . ALA A 1 206 ? 24.466 -13.369 -24.350 1.00 51.62 206 ALA A N 1
ATOM 1664 C CA . ALA A 1 206 ? 23.952 -12.667 -25.543 1.00 51.62 206 ALA A CA 1
ATOM 1665 C C . ALA A 1 206 ? 24.853 -11.534 -26.101 1.00 51.62 206 ALA A C 1
ATOM 1667 O O . ALA A 1 206 ? 24.580 -11.003 -27.189 1.00 51.62 206 ALA A O 1
ATOM 1668 N N . GLY A 1 207 ? 25.948 -11.191 -25.411 1.00 53.25 207 GLY A N 1
ATOM 1669 C CA . GLY A 1 207 ? 26.934 -10.187 -25.830 1.00 53.25 207 GLY A CA 1
ATOM 1670 C C . GLY A 1 207 ? 26.757 -8.817 -25.161 1.00 53.25 207 GLY A C 1
ATOM 1671 O O . GLY A 1 207 ? 25.645 -8.417 -24.842 1.00 53.25 207 GLY A O 1
ATOM 1672 N N . ASN A 1 208 ? 27.880 -8.107 -24.993 1.00 60.53 208 ASN A N 1
ATOM 1673 C CA . ASN A 1 208 ? 28.105 -6.921 -24.148 1.00 60.53 208 ASN A CA 1
ATOM 1674 C C . ASN A 1 208 ? 26.977 -5.850 -24.139 1.00 60.53 208 ASN A C 1
ATOM 1676 O O . ASN A 1 208 ? 26.992 -4.878 -24.895 1.00 60.53 208 ASN A O 1
ATOM 1680 N N . PHE A 1 209 ? 26.020 -5.953 -23.214 1.00 64.38 209 PHE A N 1
ATOM 1681 C CA . PHE A 1 209 ? 25.180 -4.833 -22.794 1.00 64.38 209 PHE A CA 1
ATOM 1682 C C . PHE A 1 209 ? 26.054 -3.786 -22.096 1.00 64.38 209 PHE A C 1
ATOM 1684 O O . PHE A 1 209 ? 2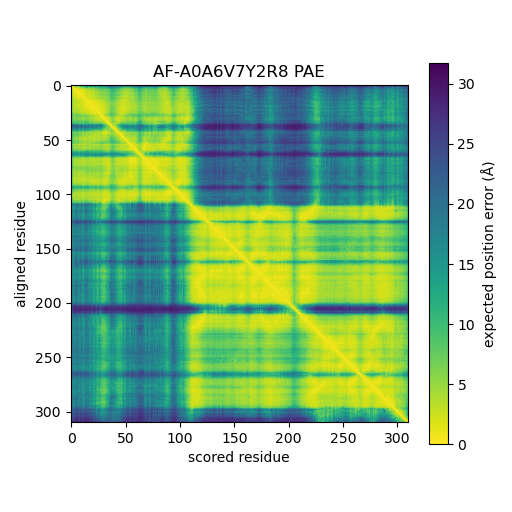6.891 -4.115 -21.253 1.00 64.38 209 PHE A O 1
ATOM 1691 N N . GLN A 1 210 ? 25.826 -2.514 -22.428 1.00 65.81 210 GLN A N 1
ATOM 1692 C CA . GLN A 1 210 ? 26.443 -1.366 -21.763 1.00 65.81 210 GLN A CA 1
ATOM 1693 C C . GLN A 1 210 ? 26.290 -1.427 -20.234 1.00 65.81 210 GLN A C 1
ATOM 1695 O O . GLN A 1 210 ? 25.432 -2.126 -19.691 1.00 65.81 210 GLN A O 1
ATOM 1700 N N . LYS A 1 211 ? 27.099 -0.631 -19.525 1.00 79.44 211 LYS A N 1
ATOM 1701 C CA . LYS A 1 211 ? 27.052 -0.485 -18.065 1.00 79.44 211 LYS A CA 1
ATOM 1702 C C . LYS A 1 211 ? 25.683 0.057 -17.612 1.00 79.44 211 LYS A C 1
ATOM 1704 O O . LYS A 1 211 ? 25.482 1.262 -17.511 1.00 79.44 211 LYS A O 1
ATOM 1709 N N . ILE A 1 212 ? 24.743 -0.846 -17.337 1.00 88.75 212 ILE A N 1
ATOM 1710 C CA . ILE A 1 212 ? 23.411 -0.529 -16.800 1.00 88.75 212 ILE A CA 1
ATOM 1711 C C . ILE A 1 212 ? 23.444 -0.371 -15.280 1.00 88.75 212 ILE A C 1
ATOM 1713 O O . ILE A 1 212 ? 24.238 -1.021 -14.600 1.00 88.75 212 ILE A O 1
ATOM 1717 N N . GLY A 1 213 ? 22.547 0.441 -14.733 1.00 92.25 213 GLY A N 1
ATOM 1718 C CA . GLY A 1 213 ? 22.355 0.660 -13.302 1.00 92.25 213 GLY A CA 1
ATOM 1719 C C . GLY A 1 213 ? 20.924 1.086 -12.986 1.00 92.25 213 GLY A C 1
ATOM 1720 O O . GLY A 1 213 ? 20.010 0.852 -13.772 1.00 92.25 213 GLY A O 1
ATOM 1721 N N . ILE A 1 214 ? 20.729 1.704 -11.824 1.00 95.94 214 ILE A N 1
ATOM 1722 C CA . ILE A 1 214 ? 19.452 2.299 -11.426 1.00 95.94 214 ILE A CA 1
ATOM 1723 C C . ILE A 1 214 ? 19.649 3.806 -11.361 1.00 95.94 214 ILE A C 1
ATOM 1725 O O . ILE A 1 214 ? 20.437 4.290 -10.555 1.00 95.94 214 ILE A O 1
ATOM 1729 N N . ASN A 1 215 ? 18.920 4.540 -12.197 1.00 95.12 215 ASN A N 1
ATOM 1730 C CA . ASN A 1 215 ? 18.945 5.998 -12.221 1.00 95.12 215 ASN A CA 1
ATOM 1731 C C . ASN A 1 215 ? 17.522 6.538 -12.064 1.00 95.12 215 ASN A C 1
ATOM 1733 O O . ASN A 1 215 ? 16.586 5.996 -12.657 1.00 95.12 215 ASN A O 1
ATOM 1737 N N . ASN A 1 216 ? 17.363 7.614 -11.292 1.00 94.31 216 ASN A N 1
ATOM 1738 C CA . ASN A 1 216 ? 16.086 8.301 -11.059 1.00 94.31 216 ASN A CA 1
ATOM 1739 C C . ASN A 1 216 ? 14.965 7.342 -10.626 1.00 94.31 216 ASN A C 1
ATOM 1741 O O . ASN A 1 216 ? 13.896 7.311 -11.238 1.00 94.31 216 ASN A O 1
ATOM 1745 N N . LEU A 1 217 ? 15.234 6.521 -9.605 1.00 96.75 217 LEU A N 1
ATOM 1746 C CA . LEU A 1 217 ? 14.236 5.617 -9.045 1.00 96.75 217 LEU A CA 1
ATOM 1747 C C . LEU A 1 217 ? 13.171 6.418 -8.297 1.00 96.75 217 LEU A C 1
ATOM 1749 O O . LEU A 1 217 ? 13.466 7.099 -7.320 1.00 96.75 217 LEU A O 1
ATOM 1753 N N . LEU A 1 218 ? 11.931 6.327 -8.768 1.00 96.62 218 LEU A N 1
ATOM 1754 C CA . LEU A 1 218 ? 10.804 7.099 -8.265 1.00 96.62 218 LEU A CA 1
ATOM 1755 C C . LEU A 1 218 ? 9.596 6.197 -8.040 1.00 96.62 218 LEU A C 1
ATOM 1757 O O . LEU A 1 218 ? 9.171 5.458 -8.932 1.00 96.62 218 LEU A O 1
ATOM 1761 N N . VAL A 1 219 ? 8.991 6.311 -6.862 1.00 96.00 219 VAL A N 1
ATOM 1762 C CA . VAL A 1 219 ? 7.652 5.774 -6.608 1.00 96.00 219 VAL A CA 1
ATOM 1763 C C . VAL A 1 219 ? 6.650 6.729 -7.251 1.00 96.00 219 VAL A C 1
ATOM 1765 O O . VAL A 1 219 ? 6.593 7.911 -6.928 1.00 96.00 219 VAL A O 1
ATOM 1768 N N . THR A 1 220 ? 5.886 6.228 -8.216 1.00 95.25 220 THR A N 1
ATOM 1769 C CA . THR A 1 220 ? 4.965 7.053 -9.022 1.00 95.25 220 THR A CA 1
ATOM 1770 C C . THR A 1 220 ? 3.514 6.899 -8.602 1.00 95.25 220 THR A C 1
ATOM 1772 O O . THR A 1 220 ? 2.711 7.800 -8.839 1.00 95.25 220 THR A O 1
ATOM 1775 N N . ASN A 1 221 ? 3.181 5.764 -7.990 1.00 95.69 221 ASN A N 1
ATOM 1776 C CA . ASN A 1 221 ? 1.849 5.472 -7.496 1.00 95.69 221 ASN A CA 1
ATOM 1777 C C . ASN A 1 221 ? 1.923 4.450 -6.360 1.00 95.69 221 ASN A C 1
ATOM 1779 O O . ASN A 1 221 ? 2.634 3.452 -6.471 1.00 95.69 221 ASN A O 1
ATOM 1783 N N . ILE A 1 222 ? 1.142 4.655 -5.313 1.00 95.25 222 ILE A N 1
ATOM 1784 C CA . ILE A 1 222 ? 0.907 3.719 -4.224 1.00 95.25 222 ILE A CA 1
ATOM 1785 C C . ILE A 1 222 ? -0.594 3.443 -4.194 1.00 95.25 222 ILE A C 1
ATOM 1787 O O . ILE A 1 222 ? -1.413 4.364 -4.215 1.00 95.25 222 ILE A O 1
ATOM 1791 N N . VAL A 1 223 ? -0.954 2.163 -4.162 1.00 95.25 223 VAL A N 1
ATOM 1792 C CA . VAL A 1 223 ? -2.338 1.715 -4.031 1.00 95.25 223 VAL A CA 1
ATOM 1793 C C . VAL A 1 223 ? -2.577 1.318 -2.583 1.00 95.25 223 VAL A C 1
ATOM 1795 O O . VAL A 1 223 ? -2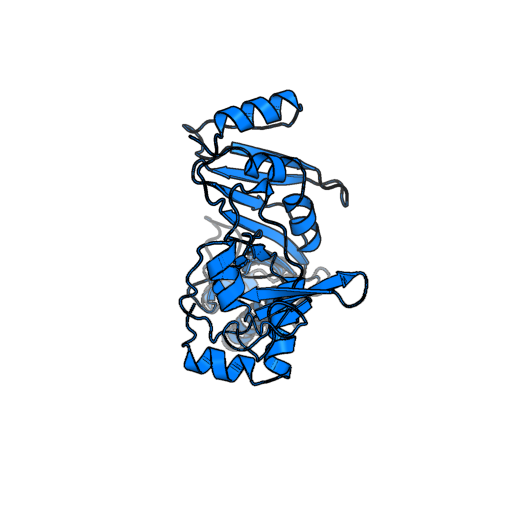.014 0.336 -2.094 1.00 95.25 223 VAL A O 1
ATOM 1798 N N . GLY A 1 224 ? -3.421 2.088 -1.906 1.00 93.00 224 GLY A N 1
ATOM 1799 C CA . GLY A 1 224 ? -3.917 1.780 -0.572 1.00 93.00 224 GLY A CA 1
ATOM 1800 C C . GLY A 1 224 ? -5.210 0.972 -0.648 1.00 93.00 224 GLY A C 1
ATOM 1801 O O . GLY A 1 224 ? -6.062 1.237 -1.496 1.00 93.00 224 GLY A O 1
ATOM 1802 N N . ALA A 1 225 ? -5.376 0.003 0.245 1.00 91.06 225 ALA A N 1
ATOM 1803 C CA . ALA A 1 225 ? -6.630 -0.697 0.465 1.00 91.06 225 ALA A CA 1
ATOM 1804 C C . ALA A 1 225 ? -7.021 -0.651 1.947 1.00 91.06 225 ALA A C 1
ATOM 1806 O O . ALA A 1 225 ? -6.226 -0.949 2.834 1.00 91.06 225 ALA A O 1
ATOM 1807 N N . TYR A 1 226 ? -8.277 -0.315 2.203 1.00 86.81 226 TYR A N 1
ATOM 1808 C CA . TYR A 1 226 ? -8.885 -0.318 3.524 1.00 86.81 226 TYR A CA 1
ATOM 1809 C C . TYR A 1 226 ? -10.163 -1.149 3.486 1.00 86.81 226 TYR A C 1
ATOM 1811 O O . TYR A 1 226 ? -10.877 -1.180 2.482 1.00 86.81 226 TYR A O 1
ATOM 1819 N N . LYS A 1 227 ? -10.456 -1.840 4.583 1.00 83.81 227 LYS A N 1
ATOM 1820 C CA . LYS A 1 227 ? -11.686 -2.605 4.748 1.00 83.81 227 LYS A CA 1
ATOM 1821 C C . LYS A 1 227 ? -12.416 -2.095 5.981 1.00 83.81 227 LYS A C 1
ATOM 1823 O O . LYS A 1 227 ? -11.962 -2.288 7.108 1.00 83.81 227 LYS A O 1
ATOM 1828 N N . HIS A 1 228 ? -13.558 -1.466 5.745 1.00 78.25 228 HIS A N 1
ATOM 1829 C CA . HIS A 1 228 ? -14.505 -1.148 6.795 1.00 78.25 228 HIS A CA 1
ATOM 1830 C C . HIS A 1 228 ? -15.142 -2.439 7.330 1.00 78.25 228 HIS A C 1
ATOM 1832 O O . HIS A 1 228 ? -15.430 -3.366 6.570 1.00 78.25 228 HIS A O 1
ATOM 1838 N N . GLU A 1 229 ? -15.380 -2.469 8.642 1.00 73.12 229 GLU A N 1
ATOM 1839 C CA . GLU A 1 229 ? -16.098 -3.529 9.368 1.00 73.12 229 GLU A CA 1
ATOM 1840 C C . GLU A 1 229 ? -17.531 -3.777 8.854 1.00 73.12 229 GLU A C 1
ATOM 1842 O O . GLU A 1 229 ? -18.036 -4.891 8.959 1.00 73.12 229 GLU A O 1
ATOM 1847 N N . HIS A 1 230 ? -18.179 -2.773 8.256 1.00 77.75 230 HIS A N 1
ATOM 1848 C CA . HIS A 1 230 ? -19.572 -2.825 7.826 1.00 77.75 230 HIS A CA 1
ATOM 1849 C C . HIS A 1 230 ? -19.695 -2.539 6.330 1.00 77.75 230 HIS A C 1
ATOM 1851 O O . HIS A 1 230 ? -18.808 -1.949 5.706 1.00 77.75 230 HIS A O 1
ATOM 1857 N N . LYS A 1 231 ? -20.828 -2.954 5.754 1.00 84.31 231 LYS A N 1
ATOM 1858 C CA . LYS A 1 231 ? -21.211 -2.560 4.397 1.00 84.31 231 LYS A CA 1
ATOM 1859 C C . LYS A 1 231 ? -21.491 -1.058 4.358 1.00 84.31 231 LYS A C 1
ATOM 1861 O O . LYS A 1 231 ? -22.055 -0.509 5.302 1.00 84.31 231 LYS A O 1
ATOM 1866 N N . LEU A 1 232 ? -21.140 -0.427 3.242 1.00 84.62 232 LEU A N 1
ATOM 1867 C CA . LEU A 1 232 ? -21.341 1.006 3.031 1.00 84.62 232 LEU A CA 1
ATOM 1868 C C . LEU A 1 232 ? -22.655 1.268 2.293 1.00 84.62 232 LEU A C 1
ATOM 1870 O O . LEU A 1 232 ? -22.973 0.587 1.314 1.00 84.62 232 LEU A O 1
ATOM 1874 N N . GLY A 1 233 ? -23.390 2.288 2.740 1.00 87.12 233 GLY A N 1
ATOM 1875 C CA . GLY A 1 233 ? -24.527 2.861 2.014 1.00 87.12 233 GLY A CA 1
ATOM 1876 C C . GLY A 1 233 ? -24.056 3.754 0.865 1.00 87.12 233 GLY A C 1
ATOM 1877 O O . GLY A 1 233 ? -24.090 4.978 0.978 1.00 87.12 233 GLY A O 1
ATOM 1878 N N . ILE A 1 234 ? -23.578 3.145 -0.223 1.00 89.50 234 ILE A N 1
ATOM 1879 C CA . ILE A 1 234 ? -22.951 3.850 -1.352 1.00 89.50 234 ILE A CA 1
ATOM 1880 C C . ILE A 1 234 ? -23.897 4.868 -2.002 1.00 89.50 234 ILE A C 1
ATOM 1882 O O . ILE A 1 234 ? -23.457 5.949 -2.384 1.00 89.50 234 ILE A O 1
ATOM 1886 N N . GLU A 1 235 ? -25.192 4.568 -2.074 1.00 89.62 235 GLU A N 1
ATOM 1887 C CA . GLU A 1 235 ? -26.210 5.447 -2.651 1.00 89.62 235 GLU A CA 1
ATOM 1888 C C . GLU A 1 235 ? -26.360 6.753 -1.854 1.00 89.62 235 GLU A C 1
ATOM 1890 O O . GLU A 1 235 ? -26.449 7.835 -2.437 1.00 89.62 235 GLU A O 1
ATOM 1895 N N . LEU A 1 236 ? -26.356 6.666 -0.519 1.00 87.00 236 LEU A N 1
ATOM 1896 C CA . LEU A 1 236 ? -26.420 7.833 0.368 1.00 87.00 236 LEU A CA 1
ATOM 1897 C C . LEU A 1 236 ? -25.130 8.648 0.289 1.00 87.00 236 LEU A C 1
ATOM 1899 O O . LEU A 1 236 ? -25.177 9.865 0.117 1.00 87.00 236 LEU A O 1
ATOM 1903 N N . LEU A 1 237 ? -23.984 7.965 0.338 1.00 87.31 237 LEU A N 1
ATOM 1904 C CA . LEU A 1 237 ? -22.675 8.592 0.197 1.00 87.31 237 LEU A CA 1
ATOM 1905 C C . LEU A 1 237 ? -22.560 9.347 -1.133 1.00 87.31 237 LEU A C 1
ATOM 1907 O O . LEU A 1 237 ? -22.106 10.486 -1.166 1.00 87.31 237 LEU A O 1
ATOM 1911 N N . PHE A 1 238 ? -23.015 8.745 -2.230 1.00 90.56 238 PHE A N 1
ATOM 1912 C CA . PHE A 1 238 ? -23.017 9.369 -3.547 1.00 90.56 238 PHE A CA 1
ATOM 1913 C C . PHE A 1 238 ? -23.843 10.661 -3.586 1.00 90.56 238 PHE A C 1
ATOM 1915 O O . PHE A 1 238 ? -23.369 11.676 -4.103 1.00 90.56 238 PHE A O 1
ATOM 1922 N N . LYS A 1 239 ? -25.050 10.650 -3.000 1.00 89.12 239 LYS A N 1
ATOM 1923 C CA . LYS A 1 239 ? -25.891 11.851 -2.877 1.00 89.12 239 LYS A CA 1
ATOM 1924 C C . LYS A 1 239 ? -25.191 12.944 -2.068 1.00 89.12 239 LYS A C 1
ATOM 1926 O O . LYS A 1 239 ? -25.160 14.091 -2.507 1.00 89.12 239 LYS A O 1
ATOM 1931 N N . GLN A 1 240 ? -24.583 12.589 -0.938 1.00 86.25 240 GLN A N 1
ATOM 1932 C CA . GLN A 1 240 ? -23.886 13.542 -0.073 1.00 86.25 240 GLN A CA 1
ATOM 1933 C C . GLN A 1 240 ? -22.653 14.160 -0.748 1.00 86.25 240 GLN A C 1
ATOM 1935 O O . GLN A 1 240 ? -22.441 15.367 -0.657 1.00 86.25 240 GLN A O 1
ATOM 1940 N N . LEU A 1 241 ? -21.863 13.359 -1.472 1.00 88.81 241 LEU A N 1
ATOM 1941 C CA . LEU A 1 241 ? -20.724 13.864 -2.245 1.00 88.81 241 LEU A CA 1
ATOM 1942 C C . LEU A 1 241 ? -21.175 14.889 -3.292 1.00 88.81 241 LEU A C 1
ATOM 1944 O O . LEU A 1 241 ? -20.547 15.936 -3.435 1.00 88.81 241 LEU A O 1
ATOM 1948 N N . ARG A 1 242 ? -22.294 14.632 -3.982 1.00 89.19 242 ARG A N 1
ATOM 1949 C CA . ARG A 1 242 ? -22.860 15.592 -4.940 1.00 89.19 242 ARG A CA 1
ATOM 1950 C C . ARG A 1 242 ? -23.350 16.877 -4.277 1.00 89.19 242 ARG A C 1
ATOM 1952 O O . ARG A 1 242 ? -23.104 17.942 -4.827 1.00 89.19 242 ARG A O 1
ATOM 1959 N N . GLN A 1 243 ? -23.978 16.795 -3.103 1.00 88.56 243 GLN A N 1
ATOM 1960 C CA . GLN A 1 243 ? -24.381 17.982 -2.330 1.00 88.56 243 GLN A CA 1
ATOM 1961 C C . GLN A 1 243 ? -23.181 18.855 -1.933 1.00 88.56 243 GLN A C 1
ATOM 1963 O O . GLN A 1 243 ? -23.308 20.069 -1.834 1.00 88.56 243 GLN A O 1
ATOM 1968 N N . GLN A 1 244 ? -22.008 18.249 -1.744 1.00 85.25 244 GLN A N 1
ATOM 1969 C CA . GLN A 1 244 ? -20.749 18.946 -1.465 1.00 85.25 244 GLN A CA 1
ATOM 1970 C C . GLN A 1 244 ? -19.997 19.376 -2.737 1.00 85.25 244 GLN A C 1
ATOM 1972 O O . GLN A 1 244 ? -18.827 19.742 -2.659 1.00 85.25 244 GLN A O 1
ATOM 1977 N N . ASN A 1 245 ? -20.632 19.313 -3.914 1.00 87.19 245 ASN A N 1
ATOM 1978 C CA . ASN A 1 245 ? -20.023 19.611 -5.215 1.00 87.19 245 ASN A CA 1
ATOM 1979 C C . ASN A 1 245 ? -18.776 18.763 -5.542 1.00 87.19 245 ASN A C 1
ATOM 1981 O O . ASN A 1 245 ? -17.923 19.161 -6.339 1.00 87.19 245 ASN A O 1
ATOM 1985 N N . ILE A 1 246 ? -18.665 17.562 -4.967 1.00 87.88 246 ILE A N 1
ATOM 1986 C CA . ILE A 1 246 ? -17.585 16.624 -5.277 1.00 87.88 246 ILE A CA 1
ATOM 1987 C C . ILE A 1 246 ? -17.992 15.795 -6.494 1.00 87.88 246 ILE A C 1
ATOM 1989 O O . ILE A 1 246 ? -19.023 15.117 -6.504 1.00 87.88 246 ILE A O 1
ATOM 1993 N N . LYS A 1 247 ? -17.145 15.805 -7.530 1.00 89.62 247 LYS A N 1
ATOM 1994 C CA . LYS A 1 247 ? -17.364 15.011 -8.742 1.00 89.62 247 LYS A CA 1
ATOM 1995 C C . LYS A 1 247 ? -17.242 13.519 -8.421 1.00 89.62 247 LYS A C 1
ATOM 1997 O O . LYS A 1 247 ? -16.143 12.989 -8.244 1.00 89.62 247 LYS A O 1
ATOM 2002 N N . ALA A 1 248 ? -18.389 12.853 -8.373 1.00 92.81 248 ALA A N 1
ATOM 2003 C CA . ALA A 1 248 ? -18.519 11.436 -8.083 1.00 92.81 248 ALA A CA 1
ATOM 2004 C C . ALA A 1 248 ? -19.320 10.724 -9.181 1.00 92.81 248 ALA A C 1
ATOM 2006 O O . ALA A 1 248 ? -20.244 11.305 -9.757 1.00 92.81 248 ALA A O 1
ATOM 2007 N N . ASN A 1 249 ? -18.994 9.454 -9.424 1.00 94.75 249 ASN A N 1
ATOM 2008 C CA . ASN A 1 249 ? -19.638 8.576 -10.397 1.00 94.75 249 ASN A CA 1
ATOM 2009 C C . ASN A 1 249 ? -19.969 7.236 -9.732 1.00 94.75 249 ASN A C 1
ATOM 2011 O O . ASN A 1 249 ? -19.065 6.552 -9.248 1.00 94.75 249 ASN A O 1
ATOM 2015 N N . TYR A 1 250 ? -21.237 6.835 -9.756 1.00 94.75 250 TYR A N 1
ATOM 2016 C CA . TYR A 1 250 ? -21.676 5.516 -9.315 1.00 94.75 250 TYR A CA 1
ATOM 2017 C C . TYR A 1 250 ? -22.783 5.014 -10.231 1.00 94.75 250 TYR A C 1
ATOM 2019 O O . TYR A 1 250 ? -23.842 5.627 -10.321 1.00 94.75 250 TYR A O 1
ATOM 2027 N N . ASP A 1 251 ? -22.491 3.910 -10.907 1.00 91.56 251 ASP A N 1
ATOM 2028 C CA . ASP A 1 251 ? -23.449 3.130 -11.673 1.00 91.56 251 ASP A CA 1
ATOM 2029 C C . ASP A 1 251 ? -23.033 1.658 -11.541 1.00 91.56 251 ASP A C 1
ATOM 2031 O O . ASP A 1 251 ? -22.064 1.246 -12.191 1.00 91.56 251 ASP A O 1
ATOM 2035 N N . PRO A 1 252 ? -23.702 0.875 -10.675 1.00 90.44 252 PRO A N 1
ATOM 2036 C CA . PRO A 1 252 ? -23.311 -0.500 -10.393 1.00 90.44 252 PRO A CA 1
ATOM 2037 C C . PRO A 1 252 ? -23.470 -1.435 -11.599 1.00 90.44 252 PRO A C 1
ATOM 2039 O O . PRO A 1 252 ? -22.868 -2.507 -11.586 1.00 90.44 252 PRO A O 1
ATOM 2042 N N . THR A 1 253 ? -24.227 -1.044 -12.633 1.00 93.25 253 THR A N 1
ATOM 2043 C CA . THR A 1 253 ? -24.377 -1.835 -13.867 1.00 93.25 253 THR A CA 1
ATOM 2044 C C . THR A 1 253 ? -23.128 -1.756 -14.745 1.00 93.25 253 THR A C 1
ATOM 2046 O O . THR A 1 253 ? -22.734 -2.745 -15.357 1.00 93.25 253 THR A O 1
ATOM 2049 N N . ILE A 1 254 ? -22.455 -0.600 -14.745 1.00 93.69 254 ILE A N 1
ATOM 2050 C CA . ILE A 1 254 ? -21.223 -0.357 -15.506 1.00 93.69 254 ILE A CA 1
ATOM 2051 C C . ILE A 1 254 ? -19.987 -0.706 -14.670 1.00 93.69 254 ILE A C 1
ATOM 2053 O O . ILE A 1 254 ? -19.015 -1.271 -15.174 1.00 93.69 254 ILE A O 1
ATOM 2057 N N . PHE A 1 255 ? -19.971 -0.321 -13.391 1.00 92.94 255 PHE A N 1
ATOM 2058 C CA . PHE A 1 255 ? -18.849 -0.580 -12.495 1.00 92.94 255 PHE A CA 1
ATOM 2059 C C . PHE A 1 255 ? -19.291 -0.643 -11.024 1.00 92.94 255 PHE A C 1
ATOM 2061 O O . PHE A 1 255 ? -19.898 0.299 -10.520 1.00 92.94 255 PHE A O 1
ATOM 2068 N N . PRO A 1 256 ? -18.901 -1.685 -10.269 1.00 92.50 256 PRO A N 1
ATOM 2069 C CA . PRO A 1 256 ? -19.506 -2.006 -8.970 1.00 92.50 256 PRO A CA 1
ATOM 2070 C C . PRO A 1 256 ? -19.135 -1.067 -7.809 1.00 92.50 256 PRO A C 1
ATOM 2072 O O . PRO A 1 256 ? -19.630 -1.250 -6.696 1.00 92.50 256 PRO A O 1
ATOM 2075 N N . ALA A 1 257 ? -18.235 -0.103 -8.014 1.00 95.38 257 ALA A N 1
ATOM 2076 C CA . ALA A 1 257 ? -17.791 0.816 -6.970 1.00 95.38 257 ALA A CA 1
ATOM 2077 C C . ALA A 1 257 ? -18.095 2.274 -7.312 1.00 95.38 257 ALA A C 1
ATOM 2079 O O . ALA A 1 257 ? -17.944 2.719 -8.450 1.00 95.38 257 ALA A O 1
ATOM 2080 N N . LEU A 1 258 ? -18.446 3.040 -6.281 1.00 94.56 258 LEU A N 1
ATOM 2081 C CA . LEU A 1 258 ? -18.490 4.494 -6.344 1.00 94.56 258 LEU A CA 1
ATOM 2082 C C . LEU A 1 258 ? -17.074 5.027 -6.532 1.00 94.56 258 LEU A C 1
ATOM 2084 O O . LEU A 1 258 ? -16.155 4.634 -5.814 1.00 94.56 258 LEU A O 1
ATOM 2088 N N . ARG A 1 259 ? -16.916 5.944 -7.483 1.00 95.25 259 ARG A N 1
ATOM 2089 C CA . ARG A 1 259 ? -15.642 6.573 -7.822 1.00 95.25 259 ARG A CA 1
ATOM 2090 C C . ARG A 1 259 ? -15.729 8.066 -7.597 1.00 95.25 259 ARG A C 1
ATOM 2092 O O . ARG A 1 259 ? -16.639 8.707 -8.113 1.00 95.25 259 ARG A O 1
ATOM 2099 N N . PHE A 1 260 ? -14.765 8.626 -6.890 1.00 93.38 260 PHE A N 1
ATOM 2100 C CA . PHE A 1 260 ? -14.617 10.071 -6.746 1.00 93.38 260 PHE A CA 1
ATOM 2101 C C . PHE A 1 260 ? -13.148 10.422 -6.542 1.00 93.38 260 PHE A C 1
ATOM 2103 O O . PHE A 1 260 ? -12.299 9.538 -6.394 1.00 93.38 260 PHE A O 1
ATOM 2110 N N . LYS A 1 261 ? -12.840 11.715 -6.565 1.00 92.06 261 LYS A N 1
ATOM 2111 C CA . LYS A 1 261 ? -11.484 12.213 -6.361 1.00 92.06 261 LYS A CA 1
ATOM 2112 C C . LYS A 1 261 ? -11.400 13.093 -5.124 1.00 92.06 261 LYS A C 1
ATOM 2114 O O . LYS A 1 261 ? -12.338 13.823 -4.820 1.00 92.06 261 LYS A O 1
ATOM 2119 N N . ILE A 1 262 ? -10.267 13.014 -4.438 1.00 89.25 262 ILE A N 1
ATOM 2120 C CA . ILE A 1 262 ? -9.931 13.820 -3.266 1.00 89.25 262 ILE A CA 1
ATOM 2121 C C . ILE A 1 262 ? -8.748 14.699 -3.660 1.00 89.25 262 ILE A C 1
ATOM 2123 O O . ILE A 1 262 ? -7.717 14.182 -4.099 1.00 89.25 262 ILE A O 1
ATOM 2127 N N . LYS A 1 263 ? -8.900 16.019 -3.536 1.00 87.38 263 LYS A N 1
ATOM 2128 C CA . LYS A 1 263 ? -7.794 16.959 -3.745 1.00 87.38 263 LYS A CA 1
ATOM 2129 C C . LYS A 1 263 ? -6.763 16.773 -2.633 1.00 87.38 263 LYS A C 1
ATOM 2131 O O . LYS A 1 263 ? -7.135 16.620 -1.474 1.00 87.38 263 LYS A O 1
ATOM 2136 N N . MET A 1 264 ? -5.487 16.757 -2.994 1.00 85.00 264 MET A N 1
ATOM 2137 C CA . MET A 1 264 ? -4.385 16.747 -2.034 1.00 85.00 264 MET A CA 1
ATOM 2138 C C . MET A 1 264 ? -3.866 18.176 -1.895 1.00 85.00 264 MET A C 1
ATOM 2140 O O . MET A 1 264 ? -3.653 18.841 -2.900 1.00 85.00 264 MET A O 1
ATOM 2144 N N . GLU A 1 265 ? -3.703 18.665 -0.670 1.00 73.88 265 GLU A N 1
ATOM 2145 C CA . GLU A 1 265 ? -3.291 20.057 -0.425 1.00 73.88 265 GLU A CA 1
ATOM 2146 C C . GLU A 1 265 ? -1.789 20.258 -0.663 1.00 73.88 265 GLU A C 1
ATOM 2148 O O . GLU A 1 265 ? -1.370 21.275 -1.205 1.00 73.88 265 GLU A O 1
ATOM 2153 N N . GLU A 1 266 ? -0.978 19.245 -0.352 1.00 71.81 266 GLU A N 1
ATOM 2154 C CA . GLU A 1 266 ? 0.489 19.291 -0.459 1.00 71.81 266 GLU A CA 1
ATOM 2155 C C . GLU A 1 266 ? 1.012 19.382 -1.897 1.00 71.81 266 GLU A C 1
ATOM 2157 O O . GLU A 1 266 ? 2.152 19.778 -2.133 1.00 71.81 266 GLU A O 1
ATOM 2162 N N . ARG A 1 267 ? 0.199 18.990 -2.880 1.00 77.00 267 ARG A N 1
ATOM 2163 C CA . ARG A 1 267 ? 0.537 19.107 -4.299 1.00 77.00 267 ARG A CA 1
ATOM 2164 C C . ARG A 1 267 ? -0.719 19.310 -5.113 1.00 77.00 267 ARG A C 1
ATOM 2166 O O . ARG A 1 267 ? -1.724 18.679 -4.825 1.00 77.00 267 ARG A O 1
ATOM 2173 N N . ASN A 1 268 ? -0.629 20.074 -6.200 1.00 77.81 268 ASN A N 1
ATOM 2174 C CA . ASN A 1 268 ? -1.731 20.257 -7.147 1.00 77.81 268 ASN A CA 1
ATOM 2175 C C . ASN A 1 268 ? -2.065 18.941 -7.888 1.00 77.81 268 ASN A C 1
ATOM 2177 O O . ASN A 1 268 ? -1.660 18.708 -9.026 1.00 77.81 268 ASN A O 1
ATOM 2181 N N . GLY A 1 269 ? -2.724 18.017 -7.194 1.00 84.69 269 GLY A N 1
ATOM 2182 C CA . GLY A 1 269 ? -3.012 16.668 -7.643 1.00 84.69 269 GLY A CA 1
ATOM 2183 C C . GLY A 1 269 ? -4.158 16.043 -6.858 1.00 84.69 269 GLY A C 1
ATOM 2184 O O . GLY A 1 269 ? -4.584 16.531 -5.815 1.00 84.69 269 GLY A O 1
ATOM 2185 N N . GLU A 1 270 ? -4.665 14.931 -7.381 1.00 90.12 270 GLU A N 1
ATOM 2186 C CA . GLU A 1 270 ? -5.875 14.290 -6.870 1.00 90.12 270 GLU A CA 1
ATOM 2187 C C . GLU A 1 270 ? -5.637 12.799 -6.624 1.00 90.12 270 GLU A C 1
ATOM 2189 O O . GLU A 1 270 ? -5.041 12.106 -7.455 1.00 90.12 270 GLU A O 1
ATOM 2194 N N . ALA A 1 271 ? -6.117 12.300 -5.489 1.00 92.19 271 ALA A N 1
ATOM 2195 C CA . ALA A 1 271 ? -6.203 10.877 -5.211 1.00 92.19 271 ALA A CA 1
ATOM 2196 C C . ALA A 1 271 ? -7.549 10.364 -5.726 1.00 92.19 271 ALA A C 1
ATOM 2198 O O . ALA A 1 271 ? -8.589 10.980 -5.501 1.00 92.19 271 ALA A O 1
ATOM 2199 N N . SER A 1 272 ? -7.546 9.231 -6.420 1.00 93.38 272 SER A N 1
ATOM 2200 C CA . SER A 1 272 ? -8.782 8.558 -6.819 1.00 93.38 272 SER A CA 1
ATOM 2201 C C . SER A 1 272 ? -9.206 7.588 -5.725 1.00 93.38 272 SER A C 1
ATOM 2203 O O . SER A 1 272 ? -8.408 6.758 -5.286 1.00 93.38 272 SER A O 1
ATOM 2205 N N . CYS A 1 273 ? -10.463 7.684 -5.308 1.00 93.81 273 CYS A N 1
ATOM 2206 C CA . CYS A 1 273 ? -11.074 6.826 -4.308 1.00 93.81 273 CYS A CA 1
ATOM 2207 C C . CYS A 1 273 ? -12.129 5.926 -4.956 1.00 93.81 273 CYS A C 1
ATOM 2209 O O . CYS A 1 273 ? -12.973 6.396 -5.725 1.00 93.81 273 CYS A O 1
ATOM 2211 N N . LEU A 1 274 ? -12.074 4.633 -4.639 1.00 94.62 274 LEU A N 1
ATOM 2212 C CA . LEU A 1 274 ? -13.070 3.638 -5.022 1.00 94.62 274 LEU A CA 1
ATOM 2213 C C . LEU A 1 274 ? -13.700 3.058 -3.756 1.00 94.62 274 LEU A C 1
ATOM 2215 O O . LEU A 1 274 ? -12.997 2.454 -2.944 1.00 94.62 274 LEU A O 1
ATOM 2219 N N . CYS A 1 275 ? -15.015 3.181 -3.610 1.00 92.81 275 CYS A N 1
ATOM 2220 C CA . CYS A 1 275 ? -15.763 2.635 -2.480 1.00 92.81 275 CYS A CA 1
ATOM 2221 C C . CYS A 1 275 ? -16.718 1.541 -2.951 1.00 92.81 275 CYS A C 1
ATOM 2223 O O . CYS A 1 275 ? -17.571 1.767 -3.808 1.00 92.81 275 CYS A O 1
ATOM 2225 N N . TYR A 1 276 ? -16.589 0.356 -2.363 1.00 93.44 276 TYR A N 1
ATOM 2226 C CA . TYR A 1 276 ? -17.436 -0.795 -2.650 1.00 93.44 276 TYR A CA 1
ATOM 2227 C C . TYR A 1 276 ? -18.504 -0.942 -1.569 1.00 93.44 276 TYR A C 1
ATOM 2229 O O . TYR A 1 276 ? -18.229 -0.732 -0.386 1.00 93.44 276 TYR A O 1
ATOM 2237 N N . ILE A 1 277 ? -19.687 -1.434 -1.951 1.00 90.94 277 ILE A N 1
ATOM 2238 C CA . ILE A 1 277 ? -20.773 -1.782 -1.013 1.00 90.94 277 ILE A CA 1
ATOM 2239 C C . ILE A 1 277 ? -20.274 -2.712 0.099 1.00 90.94 277 ILE A C 1
ATOM 2241 O O . ILE A 1 277 ? -20.709 -2.618 1.243 1.00 90.94 277 ILE A O 1
ATOM 2245 N N . SER A 1 278 ? -19.313 -3.585 -0.212 1.00 89.81 278 SER A N 1
ATOM 2246 C CA . SER A 1 278 ? -18.714 -4.507 0.752 1.00 89.81 278 SER A CA 1
ATOM 2247 C C . SER A 1 278 ? -17.969 -3.821 1.904 1.00 89.81 278 SER A C 1
ATOM 2249 O O . SER A 1 278 ? -17.543 -4.520 2.816 1.00 89.81 278 SER A O 1
ATOM 2251 N N . GLY A 1 279 ? -17.738 -2.508 1.862 1.00 86.56 279 GLY A N 1
ATOM 2252 C CA . GLY A 1 279 ? -16.888 -1.797 2.819 1.00 86.56 279 GLY A CA 1
ATOM 2253 C C . GLY A 1 279 ? -15.416 -1.757 2.427 1.00 86.56 279 GLY A C 1
ATOM 2254 O O . GLY A 1 279 ? -14.603 -1.180 3.144 1.00 86.56 279 GLY A O 1
ATOM 2255 N N . ARG A 1 280 ? -15.038 -2.349 1.287 1.00 90.38 280 ARG A N 1
ATOM 2256 C CA . ARG A 1 280 ? -13.690 -2.170 0.741 1.00 90.38 280 ARG A CA 1
ATOM 2257 C C . ARG A 1 280 ? -13.562 -0.759 0.161 1.00 90.38 280 ARG A C 1
ATOM 2259 O O . ARG A 1 280 ? -14.419 -0.325 -0.603 1.00 90.38 280 ARG A O 1
ATOM 2266 N N . VAL A 1 281 ? -12.475 -0.079 0.494 1.00 91.31 281 VAL A N 1
ATOM 2267 C CA . VAL A 1 281 ? -12.087 1.229 -0.035 1.00 91.31 281 VAL A CA 1
ATOM 2268 C C . VAL A 1 281 ? -10.697 1.099 -0.646 1.00 91.31 281 VAL A C 1
ATOM 2270 O O . VAL A 1 281 ? -9.816 0.482 -0.049 1.00 91.31 281 VAL A O 1
ATOM 2273 N N . ILE A 1 282 ? -10.502 1.639 -1.845 1.00 94.31 282 ILE A N 1
ATOM 2274 C CA . ILE A 1 282 ? -9.213 1.645 -2.543 1.00 94.31 282 ILE A CA 1
ATOM 2275 C C . ILE A 1 282 ? -8.835 3.092 -2.838 1.00 94.31 282 ILE A C 1
ATOM 2277 O O . ILE A 1 282 ? -9.640 3.831 -3.400 1.00 94.31 282 ILE A O 1
ATOM 2281 N N . LEU A 1 283 ? -7.607 3.469 -2.492 1.00 93.81 283 LEU A N 1
ATOM 2282 C CA . LEU A 1 283 ? -7.015 4.752 -2.856 1.00 93.81 283 LEU A CA 1
ATOM 2283 C C . LEU A 1 283 ? -5.881 4.542 -3.856 1.00 93.81 283 LEU A C 1
ATOM 2285 O O . LEU A 1 283 ? -5.059 3.641 -3.697 1.00 93.81 283 LEU A O 1
ATOM 2289 N N . THR A 1 284 ? -5.819 5.388 -4.879 1.00 94.38 284 THR A N 1
ATOM 2290 C CA . THR A 1 284 ? -4.729 5.411 -5.861 1.00 94.38 284 THR A CA 1
ATOM 2291 C C . THR A 1 284 ? -4.433 6.841 -6.315 1.00 94.38 284 THR A C 1
ATOM 2293 O O . THR A 1 284 ? -5.168 7.767 -5.981 1.00 94.38 284 THR A O 1
ATOM 2296 N N . GLY A 1 285 ? -3.353 7.041 -7.068 1.00 92.25 285 GLY A N 1
ATOM 2297 C CA . GLY A 1 285 ? -2.856 8.363 -7.448 1.00 92.25 285 GLY A CA 1
ATOM 2298 C C . GLY A 1 285 ? -2.002 9.019 -6.363 1.00 92.25 285 GLY A C 1
ATOM 2299 O O . GLY A 1 285 ? -1.760 10.218 -6.444 1.00 92.25 285 GLY A O 1
ATOM 2300 N N . ILE A 1 286 ? -1.552 8.249 -5.369 1.00 92.56 286 ILE A N 1
ATOM 2301 C CA . ILE A 1 286 ? -0.753 8.698 -4.220 1.00 92.56 286 ILE A CA 1
ATOM 2302 C C . ILE A 1 286 ? 0.726 8.408 -4.481 1.00 92.56 286 ILE A C 1
ATOM 2304 O O . ILE A 1 286 ? 1.043 7.343 -5.001 1.00 92.56 286 ILE A O 1
ATOM 2308 N N . LYS A 1 287 ? 1.642 9.309 -4.115 1.00 91.25 287 LYS A N 1
ATOM 2309 C CA . LYS A 1 287 ? 3.086 9.136 -4.367 1.00 91.25 287 LYS A CA 1
ATOM 2310 C C . LYS A 1 287 ? 3.908 8.835 -3.116 1.00 91.25 287 LYS A C 1
ATOM 2312 O O . LYS A 1 287 ? 4.996 8.280 -3.241 1.00 91.25 287 LYS A O 1
ATOM 2317 N N . SER A 1 288 ? 3.394 9.146 -1.928 1.00 89.25 288 SER A N 1
ATOM 2318 C CA . SER A 1 288 ? 4.090 8.916 -0.659 1.00 89.25 288 SER A CA 1
ATOM 2319 C C . SER A 1 288 ? 3.170 8.307 0.404 1.00 89.25 288 SER A C 1
ATOM 2321 O O . SER A 1 288 ? 1.944 8.400 0.335 1.00 89.25 288 SER A O 1
ATOM 2323 N N . ILE A 1 289 ? 3.763 7.662 1.410 1.00 86.00 289 ILE A N 1
ATOM 2324 C CA . ILE A 1 289 ? 3.011 7.115 2.553 1.00 86.00 289 ILE A CA 1
ATOM 2325 C C . ILE A 1 289 ? 2.394 8.249 3.383 1.00 86.00 289 ILE A C 1
ATOM 2327 O O . ILE A 1 289 ? 1.304 8.089 3.926 1.00 86.00 289 ILE A O 1
ATOM 2331 N N . HIS A 1 290 ? 3.064 9.402 3.450 1.00 83.88 290 HIS A N 1
ATOM 2332 C CA . HIS A 1 290 ? 2.545 10.586 4.128 1.00 83.88 290 HIS A CA 1
ATOM 2333 C C . HIS A 1 290 ? 1.261 11.097 3.457 1.00 83.88 290 HIS A C 1
ATOM 2335 O O . HIS A 1 290 ? 0.226 11.173 4.116 1.00 83.88 290 HIS A O 1
ATOM 2341 N N . GLU A 1 291 ? 1.282 11.278 2.129 1.00 87.56 291 GLU A N 1
ATOM 2342 C CA . GLU A 1 291 ? 0.091 11.624 1.339 1.00 87.56 291 GLU A CA 1
ATOM 2343 C C . GLU A 1 291 ? -1.043 10.614 1.577 1.00 87.56 291 GLU A C 1
ATOM 2345 O O . GLU A 1 291 ? -2.198 10.996 1.748 1.00 87.56 291 GLU A O 1
ATOM 2350 N N . MET A 1 292 ? -0.728 9.312 1.632 1.00 86.88 292 MET A N 1
ATOM 2351 C CA . MET A 1 292 ? -1.731 8.279 1.906 1.00 86.88 292 MET A CA 1
ATOM 2352 C C . MET A 1 292 ? -2.401 8.476 3.265 1.00 86.88 292 MET A C 1
ATOM 2354 O O . MET A 1 292 ? -3.622 8.354 3.353 1.00 86.88 292 MET A O 1
ATOM 2358 N N . LYS A 1 293 ? -1.620 8.758 4.315 1.00 81.88 293 LYS A N 1
ATOM 2359 C CA . LYS A 1 293 ? -2.145 9.001 5.664 1.00 81.88 293 LYS A CA 1
ATOM 2360 C C . LYS A 1 293 ? -3.046 10.239 5.680 1.00 81.88 293 LYS A C 1
ATOM 2362 O O . LYS A 1 293 ? -4.142 10.166 6.230 1.00 81.88 293 LYS A O 1
ATOM 2367 N N . ASN A 1 294 ? -2.642 11.315 5.012 1.00 82.38 294 ASN A N 1
ATOM 2368 C CA . ASN A 1 294 ? -3.397 12.570 4.986 1.00 82.38 294 ASN A CA 1
ATOM 2369 C C . ASN A 1 294 ? -4.704 12.429 4.200 1.00 82.38 294 ASN A C 1
ATOM 2371 O O . ASN A 1 294 ? -5.764 12.799 4.697 1.00 82.38 294 ASN A O 1
ATOM 2375 N N . VAL A 1 295 ? -4.669 11.775 3.032 1.00 84.62 295 VAL A N 1
ATOM 2376 C CA . VAL A 1 295 ? -5.892 11.450 2.282 1.00 84.62 295 VAL A CA 1
ATOM 2377 C C . VAL A 1 295 ? -6.791 10.524 3.096 1.00 84.62 295 VAL A C 1
ATOM 2379 O O . VAL A 1 295 ? -7.994 10.752 3.143 1.00 84.62 295 VAL A O 1
ATOM 2382 N N . PHE A 1 296 ? -6.238 9.501 3.760 1.00 79.50 296 PHE A N 1
ATOM 2383 C CA . PHE A 1 296 ? -7.021 8.549 4.555 1.00 79.50 296 PHE A CA 1
ATOM 2384 C C . PHE A 1 296 ? -7.718 9.186 5.766 1.00 79.50 296 PHE A C 1
ATOM 2386 O O . PHE A 1 296 ? -8.807 8.748 6.144 1.00 79.50 296 PHE A O 1
ATOM 2393 N N . ASN A 1 297 ? -7.097 10.210 6.350 1.00 73.38 297 ASN A N 1
ATOM 2394 C CA . ASN A 1 297 ? -7.629 10.971 7.476 1.00 73.38 297 ASN A CA 1
ATOM 2395 C C . ASN A 1 297 ? -8.514 12.150 7.048 1.00 73.38 297 ASN A C 1
ATOM 2397 O O . ASN A 1 297 ? -9.035 12.845 7.912 1.00 73.38 297 ASN A O 1
ATOM 2401 N N . ASN A 1 298 ? -8.712 12.368 5.746 1.00 72.25 298 ASN A N 1
ATOM 2402 C CA . ASN A 1 298 ? -9.595 13.414 5.251 1.00 72.25 298 ASN A CA 1
ATOM 2403 C C . ASN A 1 298 ? -11.044 13.185 5.722 1.00 72.25 298 ASN A C 1
ATOM 2405 O O . ASN A 1 298 ? -11.551 12.055 5.706 1.00 72.25 298 ASN A O 1
ATOM 2409 N N . ASP A 1 299 ? -11.726 14.274 6.077 1.00 61.75 299 ASP A N 1
ATOM 2410 C CA . ASP A 1 299 ? -13.092 14.296 6.611 1.00 61.75 299 ASP A CA 1
ATOM 2411 C C . ASP A 1 299 ? -14.099 13.481 5.798 1.00 61.75 299 ASP A C 1
ATOM 2413 O O . ASP A 1 299 ? -15.021 12.886 6.359 1.00 61.75 299 ASP A O 1
ATOM 2417 N N . ILE A 1 300 ? -13.931 13.411 4.475 1.00 62.81 300 ILE A N 1
ATOM 2418 C CA . ILE A 1 300 ? -14.816 12.636 3.601 1.00 62.81 300 ILE A CA 1
ATOM 2419 C C . ILE A 1 300 ? -14.727 11.144 3.938 1.00 62.81 300 ILE A C 1
ATOM 2421 O O . ILE A 1 300 ? -15.752 10.480 4.082 1.00 62.81 300 ILE A O 1
ATOM 2425 N N . LEU A 1 301 ? -13.520 10.604 4.117 1.00 63.84 301 LEU A N 1
ATOM 2426 C CA . LEU A 1 301 ? -13.325 9.193 4.455 1.00 63.84 301 LEU A CA 1
ATOM 2427 C C . LEU A 1 301 ? -13.675 8.900 5.917 1.00 63.84 301 LEU A C 1
ATOM 2429 O O . LEU A 1 301 ? -14.120 7.792 6.217 1.00 63.84 301 LEU A O 1
ATOM 2433 N N . LEU A 1 302 ? -13.536 9.880 6.814 1.00 61.56 302 LEU A N 1
ATOM 2434 C CA . LEU A 1 302 ? -14.027 9.781 8.191 1.00 61.56 302 LEU A CA 1
ATOM 2435 C C . LEU A 1 302 ? -15.559 9.703 8.237 1.00 61.56 302 LEU A C 1
ATOM 2437 O O . LEU A 1 302 ? -16.101 8.875 8.966 1.00 61.56 302 LEU A O 1
ATOM 2441 N N . LYS A 1 303 ? -16.261 10.471 7.395 1.00 62.25 303 LYS A N 1
ATOM 2442 C CA . LYS A 1 303 ? -17.725 10.395 7.246 1.00 62.25 303 LYS A CA 1
ATOM 2443 C C . 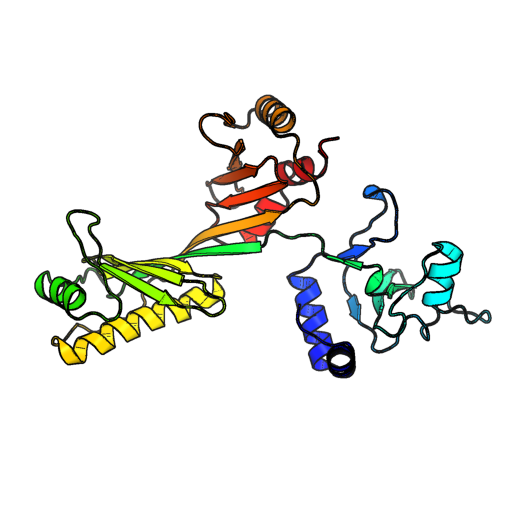LYS A 1 303 ? -18.178 9.058 6.660 1.00 62.25 303 LYS A C 1
ATOM 2445 O O . LYS A 1 303 ? -19.169 8.509 7.124 1.00 62.25 303 LYS A O 1
ATOM 2450 N N . ILE A 1 304 ? -17.419 8.458 5.736 1.00 61.38 304 ILE A N 1
ATOM 2451 C CA . ILE A 1 304 ? -17.684 7.087 5.248 1.00 61.38 304 ILE A CA 1
ATOM 2452 C C . ILE A 1 304 ? -17.701 6.067 6.400 1.00 61.38 304 ILE A C 1
ATOM 2454 O O . ILE A 1 304 ? -18.459 5.101 6.335 1.00 61.38 304 ILE A O 1
ATOM 2458 N N . ARG A 1 305 ? -16.935 6.296 7.481 1.00 56.81 305 ARG A N 1
ATOM 2459 C CA . ARG A 1 305 ? -16.924 5.420 8.668 1.00 56.81 305 ARG A CA 1
ATOM 2460 C C . ARG A 1 305 ? -18.195 5.500 9.526 1.00 56.81 305 ARG A C 1
ATOM 2462 O O . ARG A 1 305 ? -18.367 4.696 10.437 1.00 56.81 305 ARG A O 1
ATOM 2469 N N . GLN A 1 306 ? -19.073 6.466 9.255 1.00 56.81 306 GLN A N 1
ATOM 2470 C CA . GLN A 1 306 ? -20.284 6.741 10.034 1.00 56.81 306 GLN A CA 1
ATOM 2471 C C . GLN A 1 306 ? -21.568 6.210 9.377 1.00 56.81 306 GLN A C 1
ATOM 2473 O O . GLN A 1 306 ? -22.645 6.380 9.942 1.00 56.81 306 GLN A O 1
ATOM 2478 N N . PHE A 1 307 ? -21.477 5.536 8.223 1.00 54.34 307 PHE A N 1
ATOM 2479 C CA . PHE A 1 307 ? -22.637 4.987 7.508 1.00 54.34 307 PHE A CA 1
ATOM 2480 C C . PHE A 1 307 ? -22.649 3.453 7.509 1.00 54.34 307 PHE A C 1
ATOM 2482 O O . PHE A 1 307 ? -22.393 2.837 6.466 1.00 54.34 307 PHE A O 1
ATOM 2489 N N . PRO A 1 308 ? -22.969 2.797 8.640 1.00 51.09 308 PRO A N 1
ATOM 2490 C CA . PRO A 1 308 ? -23.345 1.398 8.588 1.00 51.09 308 PRO A CA 1
ATOM 2491 C C . PRO A 1 308 ? -24.648 1.283 7.791 1.00 51.09 308 PRO A C 1
ATOM 2493 O O . PRO A 1 308 ? -25.643 1.949 8.084 1.00 51.09 308 PRO A O 1
ATOM 2496 N N . ARG A 1 309 ? -24.652 0.434 6.762 1.00 45.25 309 ARG A N 1
ATOM 2497 C CA . ARG A 1 309 ? -25.908 -0.041 6.178 1.00 45.25 309 ARG A CA 1
ATOM 2498 C C . ARG A 1 309 ? -26.627 -0.843 7.276 1.00 45.25 309 ARG A C 1
ATOM 2500 O O . ARG A 1 309 ? -26.026 -1.791 7.784 1.00 45.25 309 ARG A O 1
ATOM 2507 N N . LYS A 1 310 ? -27.828 -0.409 7.683 1.00 46.34 310 LYS A N 1
ATOM 2508 C CA . LYS A 1 310 ? -28.733 -1.241 8.494 1.00 46.34 310 LYS A CA 1
ATOM 2509 C C . LYS A 1 310 ? -29.016 -2.551 7.761 1.00 46.34 310 LYS A C 1
ATOM 2511 O O . LYS A 1 310 ? -29.083 -2.507 6.508 1.00 46.34 310 LYS A O 1
#

Sequence (310 aa):
QNCSFKELHVLFHNLDARRQIVEHLRQSVQLRTSHLKPACRNFLVHCHDLTVQSASIVPAMSGYLGITVRGYYYVKHNFKLCHPYLPCIIEFGGGHHRSFYPLEVLCQVNIMQIHNCTVVFKLFKDNVKFSPENYLKLARFGINTEYNPRRFHSIIMRLRHKGNKTTAALIFQSGKVVLTGVPTPELANDTAWRVVKSIRSSNNAAGNFQKIGINNLLVTNIVGAYKHEHKLGIELLFKQLRQQNIKANYDPTIFPALRFKIKMEERNGEASCLCYISGRVILTGIKSIHEMKNVFNNDILLKIRQFPRK

Mean predicted aligned error: 11.58 Å

InterPro domains:
  IPR000814 TATA-box binding protein [PF00352] (137-200)
  IPR000814 TATA-box binding protein [PF00352] (219-298)
  IPR000814 TATA-box binding protein [PTHR10126] (137-298)
  IPR012295 TBP domain superfamily [G3DSA:3.30.310.10] (109-203)
  IPR012295 TBP domain superfamily [G3DSA:3.30.310.10] (212-307)
  IPR036085 PAZ domain superfamily [SSF101690] (42-123)

pLDDT: mean 84.81, std 11.55, range [41.59, 98.38]

Foldseek 3Di:
DDADPVNLLVQLVDPVSQVVVLVCCQPPWWKWFQLDPDPVPTDTANQPGWDNAFQVQDAQDPDDPSQGNQNCCCVPRVDHDPCRRGIWGWDDDPDRDIGTHGPVRMDTDWDWFFAFFKKKWFFDPDQDFADPLLQVLCQVQFDQWHDDVVVPQFIWHWDADPPRFIWIWTQHRSRMIMITRHRDPVCQQVVVVVVVVRSVVSCVVRHDDPRTDTHPIFTQKIKIKTAAPAFFPQVVLQVVCVVVVWDWDDDCVVPQWIWTWDQQPVDRFIWIWTQHRRRMIMIMRDRDPVSSNVSCPDPSVVVRNVGHDD

Solvent-accessible surface area (backbone atoms only — not comparable to full-atom values): 17237 Å² total; per-residue (Å²): 142,88,74,53,74,66,56,50,51,55,44,47,72,34,66,66,56,39,50,52,50,42,51,47,40,59,77,74,47,50,34,24,47,63,81,47,83,55,76,93,62,32,51,76,52,64,64,67,45,71,38,74,58,16,24,68,71,40,61,60,56,94,64,91,81,65,45,16,36,44,52,46,38,31,73,76,65,72,39,82,74,89,62,40,73,43,38,20,38,33,35,77,52,80,86,90,43,69,47,79,42,46,56,89,42,46,39,77,48,82,61,75,37,72,66,24,24,30,36,34,33,25,32,37,73,80,96,48,53,52,52,73,66,59,42,51,44,46,39,74,60,32,73,65,40,46,65,47,66,91,82,40,82,40,33,38,30,64,44,81,48,84,88,86,41,54,27,42,34,38,40,34,56,65,28,43,33,40,35,38,49,36,59,44,76,85,50,47,62,59,54,50,49,52,51,51,50,46,56,55,61,30,26,84,80,69,57,90,67,73,90,65,54,87,34,78,76,40,62,68,27,36,32,33,39,31,66,49,98,44,38,36,44,56,72,60,51,52,54,52,37,48,77,70,73,41,73,65,50,73,47,67,90,85,40,73,40,38,36,36,63,43,81,43,87,96,43,102,48,55,32,41,39,36,42,30,49,74,17,41,34,38,40,32,65,27,60,47,73,65,56,46,53,54,59,60,67,30,67,71,54,53,53,60,73,71,39,69,54,128

Radius of gyration: 25.7 Å; Cα contacts (8 Å, |Δi|>4): 567; chains: 1; bounding box: 57×40×82 Å

Organism: Meloidogyne enterolobii (NCBI:txid390850)